Protein 7YZV (pdb70)

Foldseek 3Di:
DDKFWDAAPRPFLFKWFKAFPVQFGQEIWGWADAVPRIKIKFFLCSLVVCVPGWIWTKAQDPVVRGMDIDIDDNPFDWLWDHNDDDLRMTIGDDDVVRSVVRRHDHAYEDAFDAFQKWKWWDAGHNRGMMIFIWTWGDDVPFKIDIDTQDDRSHGGTFTDRVRHGQFGCHGNHITTRVVVGSVSD

Secondary structure (DSSP, 8-state):
--EEE--TT-S-TTEEEEEETTS-EEEEEEEEEETTEEEEEEEHHHHHHTTTS-EEEEEEETTTTEEEEEEPPTTSPEEEE-SSSTT-EEEE---HHHHHHHTPPPBPB----TTEEEEEEEESSTTSEEEEEEEEEE-SSSEEEE-----TT-TTPEEEETTEEEEE-----EEEEHHHHHTT-

B-factor: mean 18.13, std 6.94, range [7.35, 47.24]

Structure (mmCIF, N/CA/C/O backbone):
data_7YZV
#
_entry.id   7YZV
#
_cell.length_a   112.222
_cell.length_b   36.950
_cell.length_c   69.498
_cell.angle_alpha   90.000
_cell.angle_beta   126.291
_cell.angle_gamma   90.000
#
_symmetry.space_group_name_H-M   'C 1 2 1'
#
loop_
_entity.id
_entity.type
_entity.pdbx_description
1 polymer 'RNA-directed RNA polymerase'
2 water water
#
loop_
_atom_site.group_PDB
_atom_site.id
_atom_site.type_symbol
_atom_site.label_atom_id
_atom_site.label_alt_id
_atom_site.label_comp_id
_atom_site.label_asym_id
_atom_site.label_entity_id
_atom_site.label_seq_id
_atom_site.pdbx_PDB_ins_code
_atom_site.Cartn_x
_atom_site.Cartn_y
_atom_site.Cartn_z
_atom_site.occupancy
_atom_site.B_iso_or_equiv
_atom_site.auth_seq_id
_atom_site.auth_comp_id
_atom_site.auth_asym_id
_atom_site.auth_atom_id
_atom_site.pdbx_PDB_model_num
ATOM 1 N N . SER A 1 5 ? -16.20716 -3.48400 -0.32575 1.000 32.87203 5 SER A N 1
ATOM 2 C CA . SER A 1 5 ? -15.27521 -2.70308 0.47905 1.000 29.29437 5 SER A CA 1
ATOM 3 C C . SER A 1 5 ? -14.02540 -2.37945 -0.33216 1.000 26.87101 5 SER A C 1
ATOM 4 O O . SER A 1 5 ? -13.28616 -3.27639 -0.73041 1.000 28.37921 5 SER A O 1
ATOM 7 N N . ILE A 1 6 ? -13.80981 -1.09405 -0.59232 1.000 28.91335 6 ILE A N 1
ATOM 8 C CA . ILE A 1 6 ? -12.64960 -0.63188 -1.34998 1.000 26.78680 6 ILE A CA 1
ATOM 9 C C . ILE A 1 6 ? -11.41769 -0.67803 -0.45353 1.000 25.39547 6 ILE A C 1
ATOM 10 O O . ILE A 1 6 ? -11.43398 -0.14834 0.66483 1.000 26.47230 6 ILE A O 1
ATOM 15 N N . VAL A 1 7 ? -10.34028 -1.28547 -0.95051 1.000 19.94297 7 VAL A N 1
ATOM 16 C CA . VAL A 1 7 ? -9.07851 -1.40397 -0.22312 1.000 20.45361 7 VAL A CA 1
ATOM 17 C C . VAL A 1 7 ? -8.02585 -0.56796 -0.94248 1.000 21.42116 7 VAL A C 1
ATOM 18 O O . VAL A 1 7 ? -7.84434 -0.70152 -2.15957 1.000 19.82068 7 VAL A O 1
ATOM 22 N N . SER A 1 8 ? -7.32183 0.28047 -0.18868 1.000 18.43303 8 SER A N 1
ATOM 23 C CA . SER A 1 8 ? -6.40260 1.26075 -0.75590 1.000 16.64137 8 SER A CA 1
ATOM 24 C C . SER A 1 8 ? -5.06947 1.27161 -0.02017 1.000 16.84813 8 SER A C 1
ATOM 25 O O . SER A 1 8 ? -4.99978 1.04576 1.19147 1.000 16.98416 8 SER A O 1
ATOM 28 N N . SER A 1 9 ? -4.00525 1.56521 -0.76255 1.000 14.09373 9 SER A N 1
ATOM 29 C CA . SER A 1 9 ? -2.71571 1.83922 -0.13436 1.000 14.26218 9 SER A CA 1
ATOM 30 C C . SER A 1 9 ? -2.76199 3.13993 0.65899 1.000 14.87057 9 SER A C 1
ATOM 31 O O . SER A 1 9 ? -3.36451 4.12498 0.23021 1.000 13.59476 9 SER A O 1
ATOM 34 N N . VAL A 1 10 ? -2.09665 3.15338 1.81547 1.000 13.22721 10 VAL A N 1
ATOM 35 C CA . VAL A 1 10 ? -1.95452 4.35906 2.63192 1.000 16.77032 10 VAL A CA 1
ATOM 36 C C . VAL A 1 10 ? -0.47915 4.74418 2.63395 1.000 13.65564 10 VAL A C 1
ATOM 37 O O . VAL A 1 10 ? 0.37311 3.94265 3.02653 1.000 14.69301 10 VAL A O 1
ATOM 41 N N . ALA A 1 11 ? -0.17886 5.96875 2.20910 1.000 15.62770 11 ALA A N 1
ATOM 42 C CA . ALA A 1 11 ? 1.20700 6.38099 2.06213 1.000 14.32373 11 ALA A CA 1
ATOM 43 C C . ALA A 1 11 ? 1.87083 6.47943 3.43318 1.000 15.27887 11 ALA A C 1
ATOM 44 O O . ALA A 1 11 ? 1.20131 6.74681 4.43251 1.000 15.51903 11 ALA A O 1
ATOM 46 N N . PRO A 1 12 ? 3.17776 6.22981 3.51596 1.000 15.74933 12 PRO A N 1
ATOM 47 C CA . PRO A 1 12 ? 3.82438 6.20467 4.83277 1.000 15.20035 12 PRO A CA 1
ATOM 48 C C . PRO A 1 12 ? 3.59790 7.52770 5.54400 1.000 16.89413 12 PRO A C 1
ATOM 49 O O . PRO A 1 12 ? 3.73194 8.60576 4.95727 1.000 17.34345 12 PRO A O 1
ATOM 53 N N . GLY A 1 13 ? 3.22037 7.43333 6.81241 1.000 16.02371 13 GLY A N 1
ATOM 54 C CA . GLY A 1 13 ? 2.95594 8.59971 7.61421 1.000 16.73512 13 GLY A CA 1
ATOM 55 C C . GLY A 1 13 ? 1.61489 9.27133 7.40391 1.000 16.63523 13 GLY A C 1
ATOM 56 O O . GLY A 1 13 ? 1.36226 10.29855 8.04847 1.000 18.33338 13 GLY A O 1
ATOM 57 N N . LYS A 1 14 ? 0.74853 8.75566 6.51855 1.000 14.96850 14 LYS A N 1
ATOM 58 C CA . LYS A 1 14 ? -0.53746 9.39013 6.24604 1.000 16.20383 14 LYS A CA 1
ATOM 59 C C . LYS A 1 14 ? -1.70528 8.66562 6.90633 1.000 14.57242 14 LYS A C 1
ATOM 60 O O . LYS A 1 14 ? -2.85691 9.05973 6.70951 1.000 18.13614 14 LYS A O 1
ATOM 66 N N . GLU A 1 15 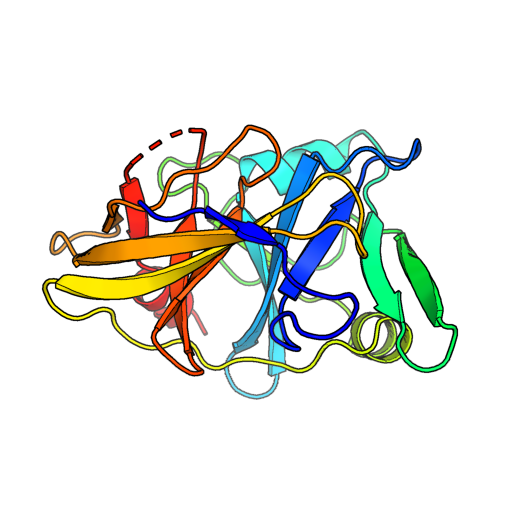? -1.43100 7.61736 7.67892 1.000 12.99107 15 GLU A N 1
ATOM 67 C CA . GLU A 1 15 ? -2.43469 6.97350 8.51473 1.000 12.99819 15 GLU A CA 1
ATOM 68 C C . GLU A 1 15 ? -2.78744 7.89913 9.68927 1.000 13.82748 15 GLU A C 1
ATOM 69 O O . GLU A 1 15 ? -2.10769 8.90258 9.91491 1.000 15.46646 15 GLU A O 1
ATOM 75 N N . PRO A 1 16 ? -3.89385 7.64541 10.39800 1.000 13.23319 16 PRO A N 1
ATOM 76 C CA . PRO A 1 16 ? -4.24828 8.53015 11.51785 1.000 14.39398 16 PRO A CA 1
ATOM 77 C C . PRO A 1 16 ? -3.14714 8.53125 12.57387 1.000 14.15348 16 PRO A C 1
ATOM 78 O O . PRO A 1 16 ? -2.46300 7.53180 12.79224 1.000 12.93561 16 PRO A O 1
ATOM 82 N N . GLY A 1 17 ? -2.94684 9.69419 13.20380 1.000 11.77588 17 GLY A N 1
ATOM 83 C CA . GLY A 1 17 ? -1.87470 9.82908 14.17789 1.000 14.73851 17 GLY A CA 1
ATOM 84 C C . GLY A 1 17 ? -2.01983 8.94691 15.40329 1.000 13.80593 17 GLY A C 1
ATOM 85 O O . GLY A 1 17 ? -1.02145 8.68620 16.08347 1.000 10.60885 17 GLY A O 1
ATOM 86 N N . SER A 1 18 ? -3.23537 8.46786 15.69275 1.000 12.35558 18 SER A N 1
ATOM 87 C CA . SER A 1 18 ? -3.46626 7.58962 16.83932 1.000 11.64878 18 SER A CA 1
ATOM 88 C C . SER A 1 18 ? -3.12847 6.12693 16.56382 1.000 11.05544 18 SER A C 1
ATOM 89 O O . SER A 1 18 ? -2.98958 5.35028 17.51330 1.000 12.06761 18 SER A O 1
ATOM 92 N N . LEU A 1 19 ? -3.03722 5.72760 15.29888 1.000 10.18920 19 LEU A N 1
ATOM 93 C CA . LEU A 1 19 ? -2.88917 4.31732 14.95683 1.000 7.98429 19 LEU A CA 1
ATOM 94 C C . LEU A 1 19 ? -1.48999 3.77443 15.26482 1.000 9.57833 19 LEU A C 1
ATOM 95 O O . LEU A 1 19 ? -0.48097 4.40577 14.94169 1.000 10.96771 19 LEU A O 1
ATOM 100 N N . VAL A 1 20 ? -1.42874 2.54440 15.80482 1.000 9.68779 20 VAL A N 1
ATOM 101 C CA . VAL A 1 20 ? -0.16119 1.83907 15.99669 1.000 9.57721 20 VAL A CA 1
ATOM 102 C C . VAL A 1 20 ? -0.30830 0.39361 15.53906 1.000 10.31844 20 VAL A C 1
ATOM 103 O O . VAL A 1 20 ? -1.39854 -0.18999 15.59817 1.000 12.22572 20 VAL A O 1
ATOM 107 N N . CYS A 1 21 ? 0.79603 -0.17099 15.06215 1.000 9.70248 21 CYS A N 1
ATOM 108 C CA . CYS A 1 21 ? 0.90598 -1.60487 14.82669 1.000 11.97976 21 CYS A CA 1
ATOM 109 C C . CYS A 1 21 ? 1.41997 -2.31192 16.07197 1.000 11.49312 21 CYS A C 1
ATOM 110 O O . CYS A 1 21 ? 2.14005 -1.73247 16.88363 1.000 12.05428 21 CYS A O 1
ATOM 113 N N . ILE A 1 22 ? 1.08600 -3.59265 16.18881 1.000 10.77983 22 IL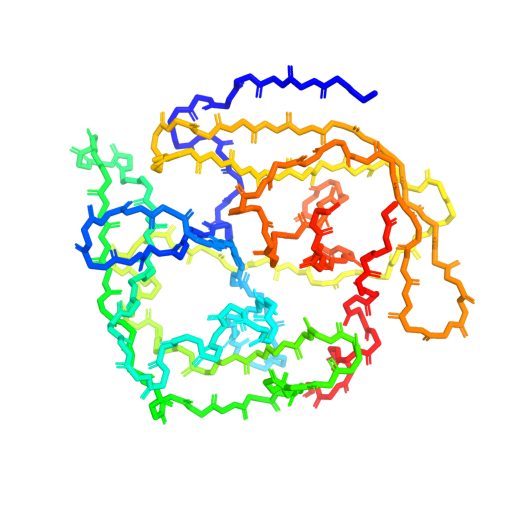E A N 1
ATOM 114 C CA . ILE A 1 22 ? 1.58027 -4.44509 17.26604 1.000 11.17695 22 ILE A CA 1
ATOM 115 C C . ILE A 1 22 ? 2.34581 -5.57955 16.59769 1.000 12.83031 22 ILE A C 1
ATOM 116 O O . ILE A 1 22 ? 1.78275 -6.31111 15.76915 1.000 10.75706 22 ILE A O 1
ATOM 121 N N . GLN A 1 23 ? 3.64744 -5.64388 16.85990 1.000 10.04693 23 GLN A N 1
ATOM 122 C CA . GLN A 1 23 ? 4.55725 -6.54454 16.16468 1.000 11.40739 23 GLN A CA 1
ATOM 123 C C . GLN A 1 23 ? 5.12009 -7.58842 17.11387 1.000 11.68101 23 GLN A C 1
ATOM 124 O O . GLN A 1 23 ? 5.31077 -7.33142 18.30521 1.000 12.49598 23 GLN A O 1
ATOM 130 N N . ALA A 1 24 ? 5.37366 -8.78127 16.56924 1.000 12.44055 24 ALA A N 1
ATOM 131 C CA . ALA A 1 24 ? 6.21857 -9.76109 17.23393 1.000 12.77764 24 ALA A CA 1
ATOM 132 C C . ALA A 1 24 ? 7.68396 -9.35465 17.09821 1.000 16.27486 24 ALA A C 1
ATOM 133 O O . ALA A 1 24 ? 8.02602 -8.38158 16.41916 1.000 15.82457 24 ALA A O 1
ATOM 135 N N . LYS A 1 25 ? 8.55739 -10.07960 17.80011 1.000 14.32290 25 LYS A N 1
ATOM 136 C CA . LYS A 1 25 ? 9.95428 -9.65995 17.83676 1.000 16.60970 25 LYS A CA 1
ATOM 137 C C . LYS A 1 25 ? 10.61283 -9.74168 16.46374 1.000 16.66605 25 LYS A C 1
ATOM 138 O O . LYS A 1 25 ? 11.51145 -8.94919 16.16718 1.000 18.65651 25 LYS A O 1
ATOM 144 N N . ASP A 1 26 ? 10.16417 -10.65182 15.60485 1.000 18.16724 26 ASP A N 1
ATOM 145 C CA . ASP A 1 26 ? 10.71021 -10.74448 14.25648 1.000 18.96730 26 ASP A CA 1
ATOM 146 C C . ASP A 1 26 ? 10.11710 -9.71845 13.30329 1.000 22.14729 26 ASP A C 1
ATOM 147 O O . ASP A 1 26 ? 10.38793 -9.79643 12.10169 1.000 21.61640 26 ASP A O 1
ATOM 152 N N . GLY A 1 27 ? 9.29924 -8.78734 13.80388 1.000 17.99426 27 GLY A N 1
ATOM 153 C CA . GLY A 1 27 ? 8.71819 -7.73224 13.00096 1.000 17.60010 27 GLY A CA 1
ATOM 154 C C . GLY A 1 27 ? 7.36796 -8.04249 12.38839 1.000 16.75241 27 GLY A C 1
ATOM 155 O O . GLY A 1 27 ? 6.75658 -7.14476 11.79377 1.000 16.62569 27 GLY A O 1
ATOM 156 N N . LYS A 1 28 ? 6.87747 -9.27389 12.50912 1.000 15.84865 28 LYS A N 1
ATOM 157 C CA . LYS A 1 28 ? 5.57742 -9.61192 11.94708 1.000 15.77083 28 LYS A CA 1
ATOM 158 C C . LYS A 1 28 ? 4.47978 -8.82845 12.66129 1.000 15.67668 28 LYS A C 1
ATOM 159 O O . LYS A 1 28 ? 4.46502 -8.76154 13.89033 1.000 16.67353 28 LYS A O 1
ATOM 165 N N . VAL A 1 29 ? 3.54887 -8.26086 11.89691 1.000 15.62826 29 VAL A N 1
ATOM 166 C CA . VAL A 1 29 ? 2.45445 -7.47888 12.46592 1.000 12.76848 29 VAL A CA 1
ATOM 167 C C . VAL A 1 29 ? 1.33961 -8.45431 12.82036 1.000 14.84758 29 VAL A C 1
ATOM 168 O O . VAL A 1 29 ? 0.75611 -9.08299 11.93886 1.000 15.40307 29 VAL A O 1
ATOM 172 N N . ILE A 1 30 ? 1.07552 -8.61638 14.11532 1.000 10.22688 30 ILE A N 1
ATOM 173 C CA . ILE A 1 30 ? 0.05512 -9.55405 14.57525 1.000 14.06267 30 ILE A CA 1
ATOM 174 C C . ILE A 1 30 ? -1.21166 -8.86052 15.03856 1.000 14.96816 30 ILE A C 1
ATOM 175 O O . ILE A 1 30 ? -2.18402 -9.54103 15.38301 1.000 16.16908 30 ILE A O 1
ATOM 180 N N . GLY A 1 31 ? -1.23978 -7.53690 15.06160 1.000 12.92309 31 GLY A N 1
ATOM 181 C CA . GLY A 1 31 ? -2.45612 -6.83984 15.43944 1.000 9.92294 31 GLY A CA 1
ATOM 182 C C . GLY A 1 31 ? -2.25461 -5.34967 15.28424 1.000 10.01477 31 GLY A C 1
ATOM 183 O O . GLY A 1 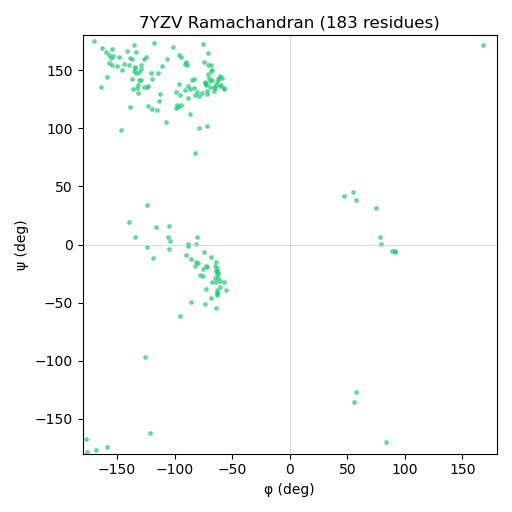31 ? -1.18273 -4.88403 14.87665 1.000 10.27223 31 GLY A O 1
ATOM 184 N N . MET A 1 32 ? -3.30101 -4.60476 15.62948 1.000 11.02156 32 MET A N 1
ATOM 185 C CA . MET A 1 32 ? -3.27498 -3.14611 15.56871 1.000 10.72510 32 MET A CA 1
ATOM 186 C C . MET A 1 32 ? -3.88147 -2.58038 16.84530 1.000 9.67909 32 MET A C 1
ATOM 187 O O . MET A 1 32 ? -4.44756 -3.30730 17.67304 1.000 12.89594 32 MET A O 1
ATOM 192 N N . GLY A 1 33 ? -3.75905 -1.26496 17.00023 1.000 10.02352 33 GLY A N 1
ATOM 193 C CA . GLY A 1 33 ? -4.35033 -0.59916 18.15010 1.000 13.47683 33 GLY A CA 1
ATOM 194 C C . GLY A 1 33 ? -4.33050 0.90175 17.94675 1.000 12.61373 33 GLY A C 1
ATOM 195 O O . GLY A 1 33 ? -3.94054 1.40087 16.88560 1.000 11.90660 33 GLY A O 1
ATOM 196 N N . ALA A 1 34 ? -4.78418 1.62793 18.97123 1.000 10.54268 34 ALA A N 1
ATOM 197 C CA . ALA A 1 34 ? -4.77453 3.09055 18.88517 1.000 8.79675 34 ALA A CA 1
ATOM 198 C C . ALA A 1 34 ? -4.60415 3.70789 20.26281 1.000 9.89430 34 ALA A C 1
ATOM 199 O O . ALA A 1 34 ? -4.95384 3.10589 21.27861 1.000 11.17976 34 ALA A O 1
ATOM 201 N N . ARG A 1 35 ? -4.04253 4.91721 20.28602 1.000 9.23113 35 ARG A N 1
ATOM 202 C CA . ARG A 1 35 ? -4.03258 5.74345 21.49085 1.000 9.16932 35 ARG A CA 1
ATOM 203 C C . ARG A 1 35 ? -5.30928 6.57244 21.52293 1.000 10.71731 35 ARG A C 1
ATOM 204 O O . ARG A 1 35 ? -5.60181 7.27988 20.55387 1.000 11.28943 35 ARG A O 1
ATOM 212 N N . VAL A 1 36 ? -6.06649 6.48912 22.62703 1.000 11.69532 36 VAL A N 1
ATOM 213 C CA . VAL A 1 36 ? -7.28597 7.28504 22.77775 1.000 8.98452 36 VAL A CA 1
ATOM 214 C C . VAL A 1 36 ? -7.29671 8.02800 24.10848 1.000 10.08456 36 VAL A C 1
ATOM 215 O O . VAL A 1 36 ? -6.77415 7.55748 25.12214 1.000 11.57304 36 VAL A O 1
ATOM 219 N N . HIS A 1 37 ? -7.98115 9.17587 24.11386 1.000 13.05321 37 HIS A N 1
ATOM 220 C CA . HIS A 1 37 ? -8.21361 9.89999 25.35395 1.000 12.49480 37 HIS A CA 1
ATOM 221 C C . HIS A 1 37 ? -9.05175 9.05988 26.30289 1.000 13.37872 37 HIS A C 1
ATOM 222 O O . HIS A 1 37 ? -10.00083 8.39630 25.88840 1.000 15.47857 37 HIS A O 1
ATOM 229 N N . CYS A 1 38 ? -8.70319 9.09321 27.59006 1.000 13.45133 38 CYS A N 1
ATOM 230 C CA . CYS A 1 38 ? -9.45340 8.33318 28.58539 1.000 13.78472 38 CYS A CA 1
ATOM 231 C C . CYS A 1 38 ? -9.42418 9.15561 29.86811 1.000 16.77936 38 CYS A C 1
ATOM 232 O O . CYS A 1 38 ? -8.42820 9.14522 30.59134 1.000 17.48028 38 CYS A O 1
ATOM 235 N N . GLY A 1 39 ? -10.50133 9.89478 30.11448 1.000 18.31419 39 GLY A N 1
ATOM 236 C CA . GLY A 1 39 ? -10.50222 10.86685 31.17979 1.000 20.61767 39 GLY A CA 1
ATOM 237 C C . GLY A 1 39 ? -9.36436 11.86097 31.01023 1.000 18.04454 39 GLY A C 1
ATOM 238 O O . GLY A 1 39 ? -9.08893 12.34828 29.91135 1.000 19.51305 39 GLY A O 1
ATOM 239 N N . PRO A 1 40 ? -8.65700 12.15560 32.10509 1.000 20.23742 40 PRO A N 1
ATOM 240 C CA . PRO A 1 40 ? -7.53062 13.09739 32.04072 1.000 22.75103 40 PRO A CA 1
ATOM 241 C C . PRO A 1 40 ? -6.28078 12.53401 31.38855 1.000 20.17936 40 PRO A C 1
ATOM 242 O O . PRO A 1 40 ? -5.30628 13.28301 31.21714 1.000 21.49251 40 PRO A O 1
ATOM 246 N N . ALA A 1 41 ? -6.26193 11.23688 31.06732 1.000 16.33768 41 ALA A N 1
ATOM 247 C CA . ALA A 1 41 ? -5.08883 10.59253 30.49180 1.000 18.24027 41 ALA A CA 1
ATOM 248 C C . ALA A 1 41 ? -5.41124 9.98109 29.13321 1.000 14.72457 41 ALA A C 1
ATOM 249 O O . ALA A 1 41 ? -6.38751 10.37322 28.48703 1.000 15.58187 41 ALA A O 1
ATOM 251 N N . THR A 1 42 ? -4.55959 9.06273 28.67403 1.000 13.46980 42 THR A N 1
ATOM 252 C CA . THR A 1 42 ? -4.78178 8.33698 27.43150 1.000 10.59475 42 THR A CA 1
ATOM 253 C C . THR A 1 42 ? -4.44550 6.86513 27.66198 1.000 12.55054 42 THR A C 1
ATOM 254 O O . THR A 1 42 ? -3.71259 6.51474 28.58952 1.000 12.30970 42 THR A O 1
ATOM 258 N N . VAL A 1 43 ? -4.97019 5.99772 26.79264 1.000 10.32683 43 VAL A N 1
ATOM 259 C CA . VAL A 1 43 ? -4.68757 4.56330 26.87690 1.000 9.33138 43 VAL A CA 1
ATOM 260 C C . VAL A 1 43 ? -4.4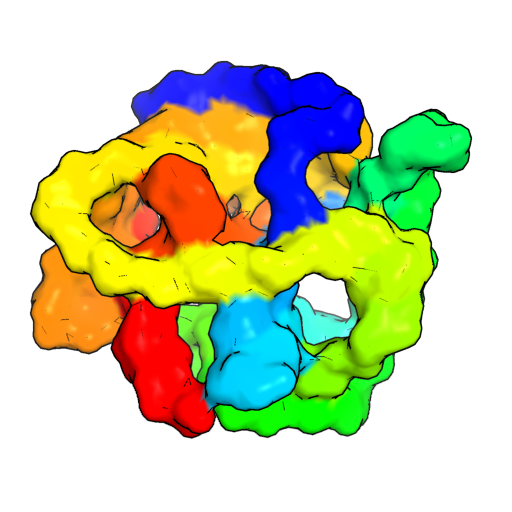9636 3.99356 25.47824 1.000 11.32075 43 VAL A C 1
ATOM 261 O O . VAL A 1 43 ? -4.99792 4.53820 24.49096 1.000 11.33775 43 VAL A O 1
ATOM 265 N N . LEU A 1 44 ? -3.74351 2.89806 25.39950 1.000 11.14932 44 LEU A N 1
ATOM 266 C CA . LEU A 1 44 ? -3.81151 2.02122 24.23570 1.000 11.75940 44 LEU A CA 1
ATOM 267 C C . LEU A 1 44 ? -5.11378 1.23921 24.25853 1.000 9.69782 44 LEU A C 1
ATOM 268 O O . LEU A 1 44 ? -5.49634 0.70449 25.29443 1.000 12.29433 44 LEU A O 1
ATOM 273 N N . VAL A 1 45 ? -5.75967 1.10176 23.10460 1.000 9.52825 45 VAL A N 1
ATOM 274 C CA . VAL A 1 45 ? -6.89083 0.18913 22.97897 1.000 10.62560 45 VAL A CA 1
ATOM 275 C C . VAL A 1 45 ? -6.59147 -0.79103 21.85387 1.000 13.22931 45 VAL A C 1
ATOM 276 O O . VAL A 1 45 ? -6.14199 -0.39220 20.77544 1.000 12.16355 45 VAL A O 1
ATOM 280 N N . THR A 1 46 ? -6.85952 -2.07062 22.09714 1.000 12.60225 46 THR A N 1
ATOM 281 C CA . THR A 1 46 ? -6.58566 -3.11395 21.11134 1.000 12.10654 46 THR A CA 1
ATOM 282 C C . THR A 1 46 ? -7.46393 -4.31658 21.44469 1.000 14.56801 46 THR A C 1
ATOM 283 O O . THR A 1 46 ? -8.35976 -4.23349 22.29498 1.000 12.20932 46 THR A O 1
ATOM 287 N N . ALA A 1 47 ? -7.25446 -5.41442 20.71764 1.000 11.86047 47 ALA A N 1
ATOM 288 C CA . ALA A 1 47 ? -8.00731 -6.63509 20.96662 1.000 13.64824 47 ALA A CA 1
ATOM 289 C C . ALA A 1 47 ? -7.37285 -7.41353 22.10589 1.000 12.99293 47 ALA A C 1
ATOM 290 O O . ALA A 1 47 ? -6.14204 -7.50188 22.20875 1.000 11.93889 47 ALA A O 1
ATOM 292 N N . GLY A 1 48 ? -8.22184 -8.01865 22.93825 1.000 13.32067 48 GLY A N 1
ATOM 293 C CA . GLY A 1 48 ? -7.70697 -8.74943 24.08410 1.000 14.38059 48 GLY A CA 1
ATOM 294 C C . GLY A 1 48 ? -6.84241 -9.93131 23.68543 1.000 15.55654 48 GLY A C 1
ATOM 295 O O . GLY A 1 48 ? -5.79752 -10.17241 24.29309 1.000 18.85491 48 GLY A O 1
ATOM 296 N N . HIS A 1 49 ? -7.22784 -10.65340 22.62317 1.000 15.33680 49 HIS A N 1
ATOM 297 C CA . HIS A 1 49 ? -6.42523 -11.82100 22.25971 1.000 17.76858 49 HIS A CA 1
ATOM 298 C C . HIS A 1 49 ? -5.08792 -11.42801 21.65948 1.000 17.45904 49 HIS A C 1
ATOM 299 O O . HIS A 1 49 ? -4.18075 -12.26203 21.61741 1.000 18.93957 49 HIS A O 1
ATOM 306 N N . VAL A 1 50 ? -4.95844 -10.19189 21.17341 1.000 14.42177 50 VAL A N 1
ATOM 307 C CA . VAL A 1 50 ? -3.66073 -9.70666 20.71400 1.000 14.36254 50 VAL A CA 1
ATOM 308 C C . VAL A 1 50 ? -2.76355 -9.41563 21.90632 1.000 15.09601 50 VAL A C 1
ATOM 309 O O . VAL A 1 50 ? -1.62016 -9.88611 21.98258 1.000 13.92604 50 VAL A O 1
ATOM 313 N N . LEU A 1 51 ? -3.27350 -8.64498 22.86516 1.000 14.30427 51 LEU A N 1
ATOM 314 C CA . LEU A 1 51 ? -2.46127 -8.31799 24.03177 1.000 14.89629 51 LEU A CA 1
ATOM 315 C C . LEU A 1 51 ? -2.10042 -9.57004 24.82188 1.000 16.76469 51 LEU A C 1
ATOM 316 O O . LEU A 1 51 ? -1.04416 -9.61902 25.46119 1.000 13.80266 51 LEU A O 1
ATOM 321 N N . LYS A 1 52 ? -2.94561 -10.60357 24.78059 1.000 15.13342 52 LYS A N 1
ATOM 322 C CA . LYS A 1 52 ? -2.62703 -11.79910 25.55335 1.000 17.47188 52 LYS A CA 1
ATOM 323 C C . LYS A 1 52 ? -1.31321 -12.43137 25.10849 1.000 15.98472 52 LYS A C 1
ATOM 324 O O . LYS A 1 52 ? -0.60320 -13.02382 25.92921 1.000 15.03176 52 LYS A O 1
ATOM 330 N N . LYS A 1 53 ? -0.96407 -12.30819 23.82818 1.000 16.39236 53 LYS A N 1
ATOM 331 C CA . LYS A 1 53 ? 0.27872 -12.89563 23.33449 1.000 15.00160 53 LYS A CA 1
ATOM 332 C C . LYS A 1 53 ? 1.50716 -12.28044 23.98990 1.000 14.95795 53 LYS A C 1
ATOM 333 O O . LYS A 1 53 ? 2.55356 -12.93837 24.08791 1.000 14.52534 53 LYS A O 1
ATOM 339 N N . GLY A 1 54 ? 1.39525 -11.04896 24.46921 1.000 14.84809 54 GLY A N 1
ATOM 340 C CA . GLY A 1 54 ? 2.52671 -10.38667 25.07278 1.000 13.86376 54 GLY A CA 1
ATOM 341 C C . GLY A 1 54 ? 2.77902 -10.77691 26.50141 1.000 14.76357 54 GLY A C 1
ATOM 342 O O . GLY A 1 54 ? 3.69751 -10.23673 27.11490 1.000 12.73504 54 GLY A O 1
ATOM 343 N N . MET A 1 55 ? 1.96321 -11.68304 27.05583 1.000 12.75299 55 MET A N 1
ATOM 344 C CA . MET A 1 55 ? 2.23988 -12.23655 28.37478 1.000 11.76045 55 MET A CA 1
ATOM 345 C C . MET A 1 55 ? 3.36379 -13.26536 28.34522 1.000 14.30739 55 MET A C 1
ATOM 346 O O . MET A 1 55 ? 4.03155 -13.47082 29.36673 1.000 15.81088 55 MET A O 1
ATOM 351 N N . ILE A 1 56 ? 3.57211 -13.92837 27.20780 1.000 13.90770 56 ILE A N 1
ATOM 352 C CA . ILE A 1 56 ? 4.55577 -15.00249 27.11171 1.000 13.83883 56 ILE A CA 1
ATOM 353 C C . ILE A 1 56 ? 5.58811 -14.76436 26.02071 1.000 13.84746 56 ILE A C 1
ATOM 354 O O . ILE A 1 56 ? 6.50512 -15.57276 25.86744 1.000 14.87026 56 ILE A O 1
ATOM 359 N N . ALA A 1 57 ? 5.47778 -13.67808 25.26251 1.000 12.55272 57 ALA A N 1
ATOM 360 C CA . ALA A 1 57 ? 6.43448 -13.34395 24.21782 1.000 13.17447 57 ALA A CA 1
ATOM 361 C C . ALA A 1 57 ? 6.50138 -11.82857 24.13522 1.000 10.66558 57 ALA A C 1
ATOM 362 O O . ALA A 1 57 ? 5.61374 -11.13009 24.61947 1.000 11.55168 57 ALA A O 1
ATOM 364 N N . ASP A 1 58 ? 7.56039 -11.31572 23.53453 1.000 11.07257 58 ASP A N 1
ATOM 365 C CA . ASP A 1 58 ? 7.68530 -9.86790 23.45503 1.000 11.78083 58 ASP A CA 1
ATOM 366 C C . ASP A 1 58 ? 6.87685 -9.30514 22.29074 1.000 12.01565 58 ASP A C 1
ATOM 367 O O . ASP A 1 58 ? 6.98436 -9.77512 21.15211 1.000 15.53767 58 ASP A O 1
ATOM 372 N N . LEU A 1 59 ? 6.04704 -8.30472 22.58745 1.000 9.84928 59 LEU A N 1
ATOM 373 C CA . LEU A 1 59 ? 5.35126 -7.54591 21.56161 1.000 7.79701 59 LEU A CA 1
ATOM 374 C C . LEU A 1 59 ? 5.91334 -6.13227 21.52453 1.000 10.10036 59 LEU A C 1
ATOM 375 O O . LEU A 1 59 ? 6.38726 -5.61291 22.53950 1.000 10.24265 59 LEU A O 1
ATOM 380 N 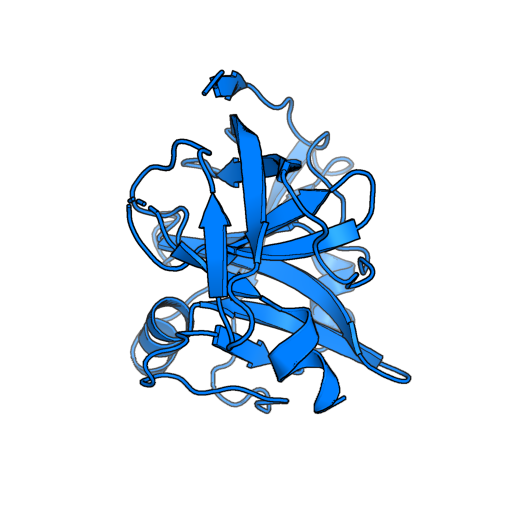N . TYR A 1 60 ? 5.80703 -5.50379 20.36141 1.000 7.91759 60 TYR A N 1
ATOM 381 C CA . TYR A 1 60 ? 6.28969 -4.14336 20.15962 1.000 10.58095 60 TYR A CA 1
ATOM 382 C C . TYR A 1 60 ? 5.19130 -3.25435 19.59444 1.000 9.71743 60 TYR A C 1
ATOM 383 O O . TYR A 1 60 ? 4.48449 -3.63477 18.65228 1.000 12.32189 60 TYR A O 1
ATOM 392 N N . LEU A 1 61 ? 5.07254 -2.04865 20.15162 1.000 8.81601 61 LEU A N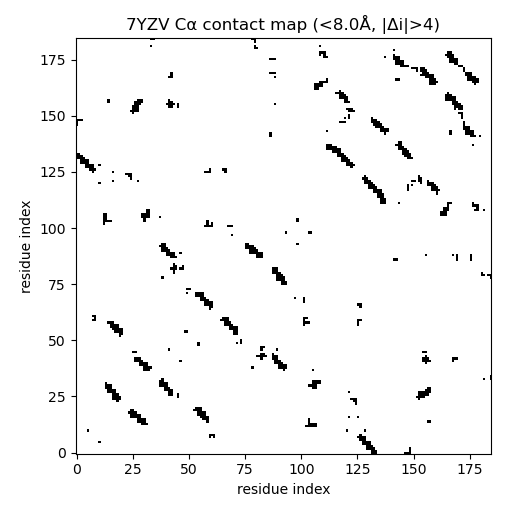 1
ATOM 393 C CA . LEU A 1 61 ? 4.27872 -0.99574 19.52533 1.000 11.50793 61 LEU A CA 1
ATOM 394 C C . LEU A 1 61 ? 5.10715 -0.35293 18.41734 1.000 10.28232 61 LEU A C 1
ATOM 395 O O . LEU A 1 61 ? 6.27530 -0.01586 18.62873 1.000 9.54795 61 LEU A O 1
ATOM 400 N N . ALA A 1 62 ? 4.51929 -0.19665 17.22834 1.000 8.81557 62 ALA A N 1
ATOM 401 C CA . ALA A 1 62 ? 5.28948 0.22450 16.05858 1.000 13.02634 62 ALA A CA 1
ATOM 402 C C . ALA A 1 62 ? 4.53158 1.27158 15.24389 1.000 10.46825 62 ALA A C 1
ATOM 403 O O . ALA A 1 62 ? 3.31293 1.19335 15.09458 1.000 11.41869 62 ALA A O 1
ATOM 405 N N . LYS A 1 63 ? 5.26244 2.25042 14.70573 1.000 11.09462 63 LYS A N 1
ATOM 406 C CA . LYS A 1 63 ? 4.65199 3.26877 13.85828 1.000 11.31648 63 LYS A CA 1
ATOM 407 C C . LYS A 1 63 ? 5.72502 3.90347 12.98498 1.000 11.27511 63 LYS A C 1
ATOM 408 O O . LYS A 1 63 ? 6.86909 4.06882 13.40824 1.000 11.82502 63 LYS A O 1
ATOM 414 N N . TYR A 1 64 ? 5.35275 4.23241 11.75318 1.000 10.63155 64 TYR A N 1
ATOM 415 C CA . TYR A 1 64 ? 6.28954 4.89616 10.86230 1.000 13.94385 64 TYR A CA 1
ATOM 416 C C . TYR A 1 64 ? 6.63860 6.29063 11.38611 1.000 11.68786 64 TYR A C 1
ATOM 417 O O . TYR A 1 64 ? 5.76301 7.04608 11.81874 1.000 13.79074 64 TYR A O 1
ATOM 426 N N . SER A 1 65 ? 7.93046 6.62671 11.34441 1.000 12.90649 65 SER A N 1
ATOM 427 C CA . SER A 1 65 ? 8.42422 7.93869 11.76279 1.000 17.49233 65 SER A CA 1
ATOM 428 C C . SER A 1 65 ? 8.63724 8.81860 10.54179 1.000 16.45413 65 SER A C 1
ATOM 429 O O . SER A 1 65 ? 9.49511 8.51838 9.70534 1.000 19.12195 65 SER A O 1
ATOM 432 N N . VAL A 1 66 ? 7.88937 9.92044 10.46900 1.000 19.08476 66 VAL A N 1
ATOM 433 C CA . VAL A 1 66 ? 8.03637 10.83610 9.34192 1.000 19.75570 66 VAL A CA 1
ATOM 434 C C . VAL A 1 66 ? 9.43725 11.43602 9.32302 1.000 23.45188 66 VAL A C 1
ATOM 435 O O . VAL A 1 66 ? 10.08398 11.51027 8.26990 1.000 22.42637 66 VAL A O 1
ATOM 439 N N . SER A 1 67 ? 9.94513 11.83972 10.49198 1.000 21.92595 67 SER A N 1
ATOM 440 C CA . SER A 1 67 ? 11.23417 12.52640 10.52641 1.000 22.46139 67 SER A CA 1
ATOM 441 C C . SER A 1 67 ? 12.38823 11.56933 10.25045 1.000 22.85610 67 SER A C 1
ATOM 442 O O . SER A 1 67 ? 13.35981 11.94195 9.58032 1.000 25.86788 67 SER A O 1
ATOM 445 N N . SER A 1 68 ? 12.31238 10.33826 10.76540 1.000 21.44433 68 SER A N 1
ATOM 446 C CA . SER A 1 68 ? 13.33885 9.33910 10.49353 1.000 21.54426 68 SER A CA 1
ATOM 447 C C . SER A 1 68 ? 13.15594 8.65276 9.15138 1.000 21.45197 68 SER A C 1
ATOM 448 O O . SER A 1 68 ? 14.09472 8.01191 8.67181 1.000 23.93616 68 SER A O 1
ATOM 451 N N . LYS A 1 69 ? 11.98586 8.78568 8.53386 1.000 20.86617 69 LYS A N 1
ATOM 452 C CA . LYS A 1 69 ? 11.69112 8.13831 7.25780 1.000 21.77627 69 LYS A CA 1
ATOM 453 C C . LYS A 1 69 ? 11.86063 6.61901 7.34112 1.000 22.08086 69 LYS A C 1
ATOM 454 O O . LYS A 1 69 ? 12.33320 5.97538 6.40211 1.000 24.63479 69 LYS A O 1
ATOM 460 N N . GLU A 1 70 ? 11.46146 6.03791 8.47285 1.000 18.40933 70 GLU A N 1
ATOM 461 C CA . GLU A 1 70 ? 11.46135 4.59046 8.63940 1.000 19.08272 70 GLU A CA 1
ATOM 462 C C . GLU A 1 70 ? 10.57845 4.23168 9.82920 1.000 16.03620 70 GLU A C 1
ATOM 463 O O . GLU A 1 70 ? 10.16230 5.09469 10.60712 1.000 16.27228 70 GLU A O 1
ATOM 469 N N . GLY A 1 71 ? 10.29645 2.94091 9.95886 1.000 15.28935 71 GLY A N 1
ATOM 470 C CA . GLY A 1 71 ? 9.55545 2.47335 11.11317 1.000 13.04978 71 GLY A CA 1
ATOM 471 C C . GLY A 1 71 ? 10.36587 2.53062 12.39488 1.000 12.88794 71 GLY A C 1
ATOM 472 O O . GLY A 1 71 ? 11.58145 2.32704 12.41455 1.000 16.01429 71 GLY A O 1
ATOM 473 N N . LYS A 1 72 ? 9.66364 2.79139 13.49211 1.000 12.67526 72 LYS A N 1
ATOM 474 C CA . LYS A 1 72 ? 10.22241 2.72860 14.83618 1.000 11.57026 72 LYS A CA 1
ATOM 475 C C . LYS A 1 72 ? 9.34442 1.81770 15.67268 1.000 11.54826 72 LYS A C 1
ATOM 476 O O . LYS A 1 72 ? 8.17151 1.60341 15.36227 1.000 12.77576 72 LYS A O 1
ATOM 482 N N . ARG A 1 73 ? 9.90237 1.30193 16.76484 1.000 11.06155 73 ARG A N 1
ATOM 483 C CA . ARG A 1 73 ? 9.06961 0.48224 17.63608 1.000 10.05271 73 ARG A CA 1
ATOM 484 C C . ARG A 1 73 ? 9.62922 0.50682 19.04369 1.000 12.03460 73 ARG A C 1
ATOM 485 O O . ARG A 1 73 ? 10.79310 0.85173 19.26832 1.000 12.34630 73 ARG A O 1
ATOM 493 N N . VAL A 1 74 ? 8.76924 0.15661 19.98856 1.000 7.60930 74 VAL A N 1
ATOM 494 C CA . VAL A 1 74 ? 9.12193 0.13313 21.40623 1.000 7.50696 74 VAL A CA 1
ATOM 495 C C . VAL A 1 74 ? 8.56168 -1.14102 22.01753 1.000 10.09823 74 VAL A C 1
ATOM 496 O O . VAL A 1 74 ? 7.38152 -1.45801 21.82105 1.000 8.97054 74 VAL A O 1
ATOM 500 N N . LEU A 1 75 ? 9.39193 -1.83174 22.80371 1.000 10.77483 75 LEU A N 1
ATOM 501 C CA . LEU A 1 75 ? 8.97019 -3.03975 23.50682 1.000 11.33334 75 LEU A CA 1
ATOM 502 C C . LEU A 1 75 ? 7.81331 -2.76886 24.47386 1.000 11.37031 75 LEU A C 1
ATOM 503 O O . LEU A 1 75 ? 7.81553 -1.78968 25.23334 1.000 12.87402 75 LEU A O 1
ATOM 508 N N . MET A 1 76 ? 6.83556 -3.67006 24.46811 1.000 10.74198 76 MET A N 1
ATOM 509 C CA . MET A 1 76 ? 5.70116 -3.58603 25.38175 1.000 9.21544 76 MET A CA 1
ATOM 510 C C . MET A 1 76 ? 6.02824 -4.30732 26.67726 1.000 10.08389 76 MET A C 1
ATOM 511 O O . MET A 1 76 ? 6.60229 -5.40007 26.66386 1.000 15.66216 76 MET A O 1
ATOM 516 N N . ASP A 1 77 ? 5.68134 -3.68241 27.78988 1.000 10.16781 77 ASP A N 1
ATOM 517 C CA . ASP A 1 77 ? 5.78883 -4.28594 29.10688 1.000 8.78818 77 ASP A CA 1
ATOM 518 C C . ASP A 1 77 ? 4.43655 -4.86271 29.49420 1.000 11.65576 77 ASP A C 1
ATOM 519 O O . ASP A 1 77 ? 3.47054 -4.09877 29.62045 1.000 12.15248 77 ASP A O 1
ATOM 524 N N . PRO A 1 78 ? 4.31178 -6.18044 29.70661 1.000 10.17049 78 PRO A N 1
ATOM 525 C CA . PRO A 1 78 ? 3.00154 -6.75856 30.04088 1.000 11.38976 78 PRO A CA 1
ATOM 526 C C . PRO A 1 78 ? 2.47693 -6.36259 31.40176 1.000 10.79137 78 PRO A C 1
ATOM 527 O O . PRO A 1 78 ? 1.30879 -6.67847 31.70847 1.000 12.45199 78 PRO A O 1
ATOM 531 N N . THR A 1 79 ? 3.29725 -5.74512 32.24876 1.000 12.43527 79 THR A N 1
ATOM 532 C CA . THR A 1 79 ? 2.84277 -5.26780 33.54787 1.000 13.10171 79 THR A CA 1
ATOM 533 C C . THR A 1 79 ? 2.27787 -3.85119 33.50760 1.000 12.17279 79 THR A C 1
ATOM 534 O O . THR A 1 79 ? 1.90304 -3.33580 34.56235 1.000 14.05000 79 THR A O 1
ATOM 538 N N . TRP A 1 80 ? 2.24083 -3.20033 32.34129 1.000 12.33754 80 TRP A N 1
ATOM 539 C CA . TRP A 1 80 ? 1.52568 -1.93444 32.23626 1.000 10.54124 80 TRP A CA 1
ATOM 540 C C . TRP A 1 80 ? 0.06581 -2.17733 32.60722 1.000 11.93357 80 TRP A C 1
ATOM 541 O O . TRP A 1 80 ? -0.52198 -3.18264 32.21044 1.000 12.50373 80 TRP A O 1
ATOM 552 N N . LYS A 1 81 ? -0.50273 -1.26151 33.38322 1.000 10.67351 81 LYS A N 1
ATOM 553 C CA . LYS A 1 81 ? -1.79011 -1.51158 34.02227 1.000 11.59859 81 LYS A CA 1
ATOM 554 C C . LYS A 1 81 ? -2.92305 -1.54604 33.00376 1.000 14.62473 81 LYS A C 1
ATOM 555 O O . LYS A 1 81 ? -2.95068 -0.75647 32.05279 1.000 12.96654 81 LYS A O 1
ATOM 561 N N . ILE A 1 82 ? -3.86034 -2.47816 33.21024 1.000 13.34220 82 ILE A N 1
ATOM 562 C CA . ILE A 1 82 ? -5.07487 -2.55059 32.40679 1.000 13.43138 82 ILE A CA 1
ATOM 563 C C . ILE A 1 82 ? -6.04994 -1.50112 32.90919 1.000 12.85208 82 ILE A C 1
ATOM 564 O O . ILE A 1 82 ? -6.35239 -1.44032 34.10733 1.000 16.43160 82 ILE A O 1
ATOM 569 N N . GLU A 1 83 ? -6.55483 -0.67736 31.99434 1.000 13.14187 83 GLU A N 1
ATOM 570 C CA . GLU A 1 83 ? -7.53777 0.33031 32.37330 1.000 12.33255 83 GLU A CA 1
ATOM 571 C C . GLU A 1 83 ? -8.94901 -0.24958 32.36363 1.000 14.83121 83 GLU A C 1
ATOM 572 O O . GLU A 1 83 ? -9.68781 -0.10998 33.34209 1.000 16.06622 83 GLU A O 1
ATOM 578 N N . TYR A 1 84 ? -9.32972 -0.92675 31.28081 1.000 13.44788 84 TYR A N 1
ATOM 579 C CA . TYR A 1 84 ? -10.62916 -1.58891 31.19181 1.000 14.66090 84 TYR A CA 1
ATOM 580 C C . TYR A 1 84 ? -10.54254 -2.74888 30.20122 1.000 17.24473 84 TYR A C 1
ATOM 581 O O . TYR A 1 84 ? -9.56208 -2.90026 29.46664 1.000 13.41313 84 TYR A O 1
ATOM 590 N N . GLY A 1 85 ? -11.56253 -3.58504 30.20504 1.000 16.14070 85 GLY A N 1
ATOM 591 C CA . GLY A 1 85 ? -11.52275 -4.73751 29.33115 1.000 19.99011 85 GLY A CA 1
ATOM 592 C C . GLY A 1 85 ? -10.76331 -5.90407 29.92542 1.000 22.08839 85 GLY A C 1
ATOM 593 O O . GLY A 1 85 ? -10.40803 -5.93966 31.10850 1.000 25.04396 85 GLY A O 1
ATOM 594 N N . SER A 1 86 ? -10.53144 -6.89874 29.07178 1.000 24.29731 86 SER A N 1
ATOM 595 C CA . SER A 1 86 ? -10.01181 -8.17907 29.52704 1.000 27.45217 86 SER A CA 1
ATOM 596 C C . SER A 1 86 ? -9.32408 -8.89390 28.37811 1.000 27.95331 86 SER A C 1
ATOM 597 O O . SER A 1 86 ? -9.61370 -8.64135 27.20501 1.000 25.03127 86 SER A O 1
ATOM 600 N N . LEU A 1 87 ? -8.40709 -9.79151 28.73944 1.000 30.37057 87 LEU A N 1
ATOM 601 C CA . LEU A 1 87 ? -7.61124 -10.52036 27.76198 1.000 29.37872 87 LEU A CA 1
ATOM 602 C C . LEU A 1 87 ? -8.34845 -11.69568 27.13319 1.000 29.70023 87 LEU A C 1
ATOM 603 O O . LEU A 1 87 ? -7.91039 -12.19751 26.09282 1.000 29.47824 87 LEU A O 1
ATOM 608 N N . ASN A 1 88 ? -9.46084 -12.14173 27.71491 1.000 34.81181 88 ASN A N 1
ATOM 609 C CA . ASN A 1 88 ? -10.00998 -13.43623 27.34494 1.000 36.97309 88 ASN A CA 1
ATOM 610 C C . ASN A 1 88 ? -11.51436 -13.45570 27.10390 1.000 40.92288 88 ASN A C 1
ATOM 611 O O . ASN A 1 88 ? -12.06736 -14.53979 26.88710 1.000 43.82344 88 ASN A O 1
ATOM 616 N N . LYS A 1 89 ? -12.18948 -12.31239 27.12024 1.000 36.73454 89 LYS A N 1
ATOM 617 C CA . LYS A 1 89 ? -13.64396 -12.29081 27.11830 1.000 35.05583 89 LYS A CA 1
ATOM 618 C C . LYS A 1 89 ? -14.21333 -11.97600 25.73540 1.000 34.51506 89 LYS A C 1
ATOM 619 O O . LYS A 1 89 ? -13.49524 -11.63181 24.79436 1.000 34.71505 89 LYS A O 1
ATOM 625 N N . GLU A 1 90 ? -15.53529 -12.14037 25.62276 1.000 36.24405 90 GLU A N 1
ATOM 626 C CA . GLU A 1 90 ? -16.18704 -12.22307 24.31644 1.000 35.70585 90 GLU A CA 1
ATOM 627 C C . GLU A 1 90 ? -16.03081 -10.93490 23.51958 1.000 28.76416 90 GLU A C 1
ATOM 628 O O . GLU A 1 90 ? -15.77848 -10.96843 22.30922 1.000 28.57042 90 GLU A O 1
ATOM 634 N N . ALA A 1 91 ? -16.17688 -9.78518 24.18358 1.000 28.75652 91 ALA A N 1
ATOM 635 C CA . ALA A 1 91 ? -16.02151 -8.50867 23.49765 1.000 25.44578 91 ALA A CA 1
ATOM 636 C C . ALA A 1 91 ? -14.60893 -8.31773 22.97248 1.000 20.50830 91 ALA A C 1
ATOM 637 O O . ALA A 1 91 ? -14.40402 -7.49598 22.07058 1.000 19.26501 91 ALA A O 1
ATOM 639 N N . ASP A 1 92 ? -13.63480 -9.01227 23.56114 1.000 20.02780 92 ASP A N 1
ATOM 640 C CA . ASP A 1 92 ? -12.26086 -9.06302 23.05742 1.000 21.14610 92 ASP A CA 1
ATOM 641 C C . ASP A 1 92 ? -11.66351 -7.66780 22.88044 1.000 17.17154 92 ASP A C 1
ATOM 642 O O . ASP A 1 92 ? -11.02987 -7.36816 21.86894 1.000 17.58725 92 ASP A O 1
ATOM 647 N N . VAL A 1 93 ? -11.86934 -6.80793 23.88016 1.000 18.48700 93 VAL A N 1
ATOM 648 C CA . VAL A 1 93 ? -11.28953 -5.46715 23.88796 1.000 11.08340 93 VAL A CA 1
ATOM 649 C C . VAL A 1 93 ? -10.58743 -5.23993 25.21991 1.000 15.53085 93 VAL A C 1
ATOM 650 O O . VAL A 1 93 ? -11.06733 -5.67262 26.27341 1.000 14.71697 93 VAL A O 1
ATOM 654 N N . ILE A 1 94 ? -9.43720 -4.56593 25.16761 1.000 11.88552 94 ILE A N 1
ATOM 655 C CA . ILE A 1 94 ? -8.65089 -4.26501 26.35729 1.000 14.02432 94 ILE A CA 1
ATOM 656 C C . ILE A 1 94 ? -7.98985 -2.90655 26.15529 1.000 12.53989 94 ILE A C 1
ATOM 657 O O . ILE A 1 94 ? -7.72156 -2.49062 25.02483 1.000 12.25684 94 ILE A O 1
ATOM 662 N N . SER A 1 95 ? -7.76745 -2.18959 27.25036 1.000 10.41565 95 SER A N 1
ATOM 663 C CA . SER A 1 95 ? -7.02386 -0.93613 27.17352 1.000 11.94210 95 SER A CA 1
ATOM 664 C C . SER A 1 95 ? -5.93796 -0.92361 28.23500 1.000 12.46958 95 SER A C 1
ATOM 665 O O . SER A 1 95 ? -6.08768 -1.52486 29.30420 1.000 12.22258 95 SER A O 1
ATOM 668 N N . VAL A 1 96 ? -4.82598 -0.25362 27.91376 1.000 9.22847 96 VAL A N 1
ATOM 669 C CA . VAL A 1 96 ? -3.58330 -0.35429 28.67243 1.000 11.53668 96 VAL A CA 1
ATOM 670 C C . VAL A 1 96 ? -3.05585 1.04462 28.94305 1.000 10.32553 96 VAL A C 1
ATOM 671 O O . VAL A 1 96 ? -3.04027 1.89296 28.04532 1.000 10.89157 96 VAL A O 1
ATOM 675 N N . GLN A 1 97 ? -2.58194 1.26670 30.17254 1.000 10.47660 97 GLN A N 1
ATOM 676 C CA . GLN A 1 97 ? -1.95004 2.52882 30.56081 1.000 11.19025 97 GLN A CA 1
ATOM 677 C C . GLN A 1 97 ? -0.48806 2.50210 30.10856 1.000 11.23704 97 GLN A C 1
ATOM 678 O O . GLN A 1 97 ? 0.43811 2.23083 30.87122 1.000 13.23287 97 GLN A O 1
ATOM 684 N N . VAL A 1 98 ? -0.29371 2.75459 28.82072 1.000 8.85196 98 VAL A N 1
ATOM 685 C CA . VAL A 1 98 ? 1.05413 2.88635 28.24026 1.000 8.34481 98 VAL A CA 1
ATOM 686 C C . VAL A 1 98 ? 1.66014 4.21483 28.68519 1.000 12.18134 98 VAL A C 1
ATOM 687 O O . VAL A 1 98 ? 0.95998 5.24106 28.65560 1.000 11.21279 98 VAL A O 1
ATOM 691 N N . PRO A 1 99 ? 2.94055 4.26174 29.07565 1.000 9.48195 99 PRO A N 1
ATOM 692 C CA . PRO A 1 99 ? 3.54871 5.54826 29.45836 1.000 10.37516 99 PRO A CA 1
ATOM 693 C C . PRO A 1 99 ? 3.53890 6.52955 28.29776 1.000 9.74110 99 PRO A C 1
ATOM 694 O O . PRO A 1 99 ? 3.71739 6.15129 27.13536 1.000 10.94661 99 PRO A O 1
ATOM 698 N N . ALA A 1 100 ? 3.31931 7.80861 28.62128 1.000 9.21697 100 ALA A N 1
ATOM 699 C CA . ALA A 1 100 ? 3.37106 8.84055 27.59290 1.000 9.67201 100 ALA A CA 1
ATOM 700 C C . ALA A 1 100 ? 4.71931 8.85092 26.87849 1.000 9.04934 100 ALA A C 1
ATOM 701 O O . ALA A 1 100 ? 4.78041 9.09030 25.66380 1.000 9.95537 100 ALA A O 1
ATOM 703 N N . ALA A 1 101 ? 5.78653 8.49990 27.59040 1.000 10.20272 101 ALA A N 1
ATOM 704 C CA . ALA A 1 101 ? 7.11405 8.43968 26.97418 1.000 7.48309 101 ALA A CA 1
ATOM 705 C C . ALA A 1 101 ? 7.12854 7.53494 25.74942 1.000 9.41461 101 ALA A C 1
ATOM 706 O O . ALA A 1 101 ? 7.78741 7.84549 24.74848 1.000 9.97183 101 ALA A O 1
ATOM 708 N N . VAL A 1 102 ? 6.41075 6.40587 25.81020 1.000 7.34649 102 VAL A N 1
ATOM 709 C CA . VAL A 1 102 ? 6.39619 5.48765 24.68181 1.000 9.27687 102 VAL A CA 1
ATOM 710 C C . VAL A 1 102 ? 5.66939 6.10955 23.50014 1.000 10.38367 102 VAL A C 1
ATOM 711 O O . VAL A 1 102 ? 6.13118 6.04576 22.35410 1.000 9.90668 102 VAL A O 1
ATOM 715 N N . TRP A 1 103 ? 4.50086 6.70822 23.75347 1.000 9.72044 103 TRP A N 1
ATOM 716 C CA . TRP A 1 103 ? 3.78799 7.38017 22.67045 1.000 9.89436 103 TRP A CA 1
ATOM 717 C C . TRP A 1 103 ? 4.61159 8.51810 22.07678 1.000 10.29642 103 TRP A C 1
ATOM 718 O O . TRP A 1 103 ? 4.57752 8.74920 20.85988 1.000 12.76165 103 TRP A O 1
ATOM 729 N N . SER A 1 104 ? 5.35369 9.23519 22.91379 1.000 11.08961 104 SER A N 1
ATOM 730 C CA . SER A 1 104 ? 6.18902 10.31738 22.40051 1.000 11.20124 104 SER A CA 1
ATOM 731 C C . SER A 1 104 ? 7.26226 9.78875 21.45457 1.000 11.26358 104 SER A C 1
ATOM 732 O O . SER A 1 104 ? 7.50151 10.36992 20.38538 1.000 13.66884 104 SER A O 1
ATOM 735 N N . ARG A 1 105 ? 7.88357 8.66166 21.80656 1.000 10.70736 105 ARG A N 1
ATOM 736 C CA . ARG A 1 105 ? 8.97093 8.12448 20.98433 1.000 9.66357 105 ARG A CA 1
ATOM 737 C C . ARG A 1 105 ? 8.46002 7.64584 19.62919 1.000 12.28509 105 ARG A C 1
ATOM 738 O O . ARG A 1 105 ? 9.19130 7.69911 18.63502 1.000 13.06776 105 ARG A O 1
ATOM 746 N N . LEU A 1 106 ? 7.22400 7.15861 19.58753 1.000 10.46195 106 LEU A N 1
ATOM 747 C CA . LEU A 1 106 ? 6.58002 6.67273 18.37357 1.000 11.78382 106 LEU A CA 1
ATOM 748 C C . LEU A 1 106 ? 5.80991 7.74299 17.60794 1.000 11.19976 106 LEU A C 1
ATOM 749 O O . LEU A 1 106 ? 5.38391 7.48401 16.47377 1.000 13.36100 106 LEU A O 1
ATOM 754 N N . GLY A 1 107 ? 5.62506 8.93504 18.16937 1.000 11.93403 107 GLY A N 1
ATOM 755 C CA . GLY A 1 107 ? 4.87750 9.96255 17.46111 1.000 12.39768 107 GLY A CA 1
ATOM 756 C C . GLY A 1 107 ? 3.37206 9.76741 17.42360 1.000 10.84789 107 GLY A C 1
ATOM 757 O O . GLY A 1 107 ? 2.72644 10.15852 16.44128 1.000 13.07499 107 GLY A O 1
ATOM 758 N N . VAL A 1 108 ? 2.79363 9.15252 18.45455 1.000 11.43026 108 VAL A N 1
ATOM 759 C CA . VAL A 1 108 ? 1.38308 8.77268 18.47001 1.000 12.62215 108 VAL A CA 1
ATOM 760 C C . VAL A 1 108 ? 0.59142 9.83207 19.21298 1.000 11.95836 108 VAL A C 1
ATOM 761 O O . VAL A 1 108 ? 0.84100 10.08450 20.39739 1.000 13.71582 108 VAL A O 1
ATOM 765 N N . THR A 1 109 ? -0.35529 10.44661 18.52052 1.000 13.38339 109 THR A N 1
ATOM 766 C CA . THR A 1 109 ? -1.31492 11.37250 19.09571 1.000 15.07149 109 THR A CA 1
ATOM 767 C C . THR A 1 109 ? -2.55821 10.60615 19.54688 1.000 14.79488 109 THR A C 1
ATOM 768 O O . THR A 1 109 ? -2.83464 9.50116 19.07865 1.000 16.57049 109 THR A O 1
ATOM 772 N N . ALA A 1 110 ? -3.29437 11.19083 20.48716 1.000 14.46670 110 ALA A N 1
ATOM 773 C CA . ALA A 1 110 ? -4.49430 10.55194 21.02350 1.000 12.76678 110 ALA A CA 1
ATOM 774 C C . ALA A 1 110 ? -5.74122 10.95513 20.24504 1.000 16.79095 110 ALA A C 1
ATOM 775 O O . ALA A 1 110 ? -5.97431 12.14372 19.99376 1.000 17.30609 110 ALA A O 1
ATOM 777 N N . ALA A 1 111 ? -6.55539 9.96323 19.89540 1.000 12.65761 111 ALA A N 1
ATOM 778 C CA . ALA A 1 111 ? -7.83733 10.15903 19.23576 1.000 13.99169 111 ALA A CA 1
ATOM 779 C C . ALA A 1 111 ? -8.97718 10.16385 20.24949 1.000 14.74547 111 ALA A C 1
ATOM 780 O O . ALA A 1 111 ? -8.83012 9.72319 21.39247 1.000 15.01060 111 ALA A O 1
ATOM 782 N N . ARG A 1 112 ? -10.12229 10.68331 19.81133 1.000 14.54805 112 ARG A N 1
ATOM 783 C CA . ARG A 1 112 ? -11.34338 10.70337 20.60746 1.000 15.36791 112 ARG A CA 1
ATOM 784 C C . ARG A 1 112 ? -12.23991 9.52528 20.25669 1.000 12.55774 112 ARG A C 1
ATOM 785 O O . ARG A 1 112 ? -12.42228 9.18591 19.08021 1.000 14.19371 112 ARG A O 1
ATOM 793 N N . VAL A 1 113 ? -12.82246 8.92140 21.28604 1.000 14.07022 113 VAL A N 1
ATOM 794 C CA . VAL A 1 113 ? -13.82799 7.87955 21.11732 1.000 15.75554 113 VAL A CA 1
ATOM 795 C C . VAL A 1 113 ? -15.19606 8.53096 20.97502 1.000 14.77977 113 VAL A C 1
ATOM 796 O O . VAL A 1 113 ? -15.54639 9.42766 21.74878 1.000 18.18712 113 VAL A O 1
ATOM 800 N N . ARG A 1 114 ? -15.97285 8.07145 19.99415 1.000 14.44176 114 ARG A N 1
ATOM 801 C CA . ARG A 1 114 ? -17.30200 8.61167 19.71289 1.000 16.69441 114 ARG A CA 1
ATOM 802 C C . ARG A 1 114 ? -18.29669 7.47602 19.51290 1.000 14.54993 114 ARG A C 1
ATOM 803 O O . ARG A 1 114 ? -17.92888 6.37363 19.09789 1.000 17.14405 114 ARG A O 1
ATOM 811 N N . LYS A 1 115 ? -19.56870 7.74276 19.82446 1.000 15.34467 115 LYS A N 1
ATOM 812 C CA . LYS A 1 115 ? -20.58079 6.71531 19.63980 1.000 15.76973 115 LYS A CA 1
ATOM 813 C C . LYS A 1 115 ? -20.80189 6.46055 18.14887 1.000 16.07751 115 LYS A C 1
ATOM 814 O O . LYS A 1 115 ? -20.82567 7.40556 17.35521 1.000 19.11791 115 LYS A O 1
ATOM 820 N N . PRO A 1 116 ? -20.88539 5.20112 17.73236 1.000 18.27334 116 PRO A N 1
ATOM 821 C CA . PRO A 1 116 ? -21.29581 4.91160 16.35449 1.000 18.10965 116 PRO A CA 1
ATOM 822 C C . PRO A 1 116 ? -22.74690 5.29987 16.13211 1.000 24.28520 116 PRO A C 1
ATOM 823 O O . PRO A 1 116 ? -23.56336 5.28454 17.05254 1.000 22.80494 116 PRO A O 1
ATOM 827 N N . THR A 1 117 ? -23.05744 5.67461 14.89671 1.000 24.05038 117 THR A N 1
ATOM 828 C CA . THR A 1 117 ? -24.43147 5.90176 14.47306 1.000 25.44582 117 THR A CA 1
ATOM 829 C C . THR A 1 117 ? -24.76883 4.91369 13.36503 1.000 24.17753 117 THR A C 1
ATOM 830 O O . THR A 1 117 ? -23.91842 4.14092 12.92105 1.000 23.52697 117 THR A O 1
ATOM 834 N N . VAL A 1 118 ? -26.03746 4.89354 12.95100 1.000 26.05581 118 VAL A N 1
ATOM 835 C CA . VAL A 1 118 ? -26.46950 3.89245 11.97982 1.000 24.96574 118 VAL A CA 1
ATOM 836 C C . VAL A 1 118 ? -25.76933 4.12095 10.64463 1.000 24.55085 118 VAL A C 1
ATOM 837 O O . VAL A 1 118 ? -25.74203 5.24210 10.12074 1.000 26.30898 118 VAL A O 1
ATOM 841 N N . LYS A 1 119 ? -25.23090 3.04115 10.07505 1.000 25.98279 119 LYS A N 1
ATOM 842 C CA . LYS A 1 119 ? -24.54457 3.05491 8.77689 1.000 23.30246 119 LYS A CA 1
ATOM 843 C C . LYS A 1 119 ? -23.53630 4.20059 8.66576 1.000 25.24363 119 LYS A C 1
ATOM 844 O O . LYS A 1 119 ? -23.43021 4.86510 7.63360 1.000 23.69375 119 LYS A O 1
ATOM 850 N N . VAL A 1 120 ? -22.78460 4.43846 9.73469 1.000 22.71401 120 VAL A N 1
ATOM 851 C CA . VAL A 1 120 ? -21.76855 5.49597 9.67746 1.000 23.20945 120 VAL A CA 1
ATOM 852 C C . VAL A 1 120 ? -20.61648 5.03504 8.78771 1.000 20.65720 120 VAL A C 1
ATOM 853 O O . VAL A 1 120 ? -20.17907 3.87345 8.89714 1.000 20.10274 120 VAL A O 1
ATOM 857 N N . PRO A 1 121 ? -20.15262 5.85776 7.84369 1.000 21.52431 121 PRO A N 1
ATOM 858 C CA . PRO A 1 121 ? -18.97485 5.47517 7.05317 1.000 21.08407 121 PRO A CA 1
ATOM 859 C C . PRO A 1 121 ? -17.75894 5.33024 7.95075 1.000 18.62443 121 PRO A C 1
ATOM 860 O O . PRO A 1 121 ? -17.54446 6.13830 8.85506 1.000 18.44079 121 PRO A O 1
ATOM 864 N N . VAL A 1 122 ? -16.92333 4.33710 7.65315 1.000 18.62183 122 VAL A N 1
ATOM 865 C CA . VAL A 1 122 ? -15.76258 4.03365 8.48385 1.000 19.33420 122 VAL A CA 1
ATOM 866 C C . VAL A 1 122 ? -14.59111 3.59001 7.61332 1.000 18.71974 122 VAL A C 1
ATOM 867 O O . VAL A 1 122 ? -14.76127 3.09440 6.49412 1.000 18.45031 122 VAL A O 1
ATOM 871 N N . LEU A 1 123 ? -13.38932 3.77954 8.15739 1.000 16.56393 123 LEU A N 1
ATOM 872 C CA . LEU A 1 123 ? -12.14129 3.28417 7.58947 1.000 16.58135 123 LEU A CA 1
ATOM 873 C C . LEU A 1 123 ? -11.43633 2.41555 8.62047 1.000 15.48109 123 LEU A C 1
ATOM 874 O O . LEU A 1 123 ? -11.35020 2.78214 9.79576 1.000 15.77901 123 LEU A O 1
ATOM 879 N N . ALA A 1 124 ? -10.90859 1.28230 8.17180 1.000 14.56143 124 ALA A N 1
ATOM 880 C CA . ALA A 1 124 ? -10.09545 0.39994 8.99128 1.000 11.80427 124 ALA A CA 1
ATOM 881 C C . ALA A 1 124 ? -8.72160 0.28347 8.34617 1.000 13.70759 124 ALA A C 1
ATOM 882 O O . ALA A 1 124 ? -8.61554 0.22903 7.11798 1.000 14.71530 124 ALA A O 1
ATOM 884 N N . TYR A 1 125 ? -7.68039 0.23317 9.16914 1.000 12.43012 125 TYR A N 1
ATOM 885 C CA . TYR A 1 125 ? -6.30952 0.20892 8.66980 1.000 12.41453 125 TYR A CA 1
ATOM 886 C C . TYR A 1 125 ? -5.57903 -1.04740 9.12338 1.000 13.32230 125 TYR A C 1
ATOM 887 O O . TYR A 1 125 ? -5.78270 -1.53906 10.23509 1.000 12.92052 125 TYR A O 1
ATOM 896 N N . GLY A 1 126 ? -4.67554 -1.52573 8.27129 1.000 14.74151 126 GLY A N 1
ATOM 897 C CA . GLY A 1 126 ? -3.79253 -2.61899 8.63763 1.000 11.92572 126 GLY A CA 1
ATOM 898 C C . GLY A 1 126 ? -2.72386 -2.77625 7.57850 1.000 14.29156 126 GLY A C 1
ATOM 899 O O . GLY A 1 126 ? -2.75249 -2.11520 6.53644 1.000 16.19947 126 GLY A O 1
ATOM 900 N N . GLY A 1 127 ? -1.78640 -3.67302 7.84458 1.000 15.02433 127 GLY A N 1
ATOM 901 C CA . GLY A 1 127 ? -0.71975 -3.89041 6.88434 1.000 15.76429 127 GLY A CA 1
ATOM 902 C C . GLY A 1 127 ? 0.40372 -4.71730 7.46451 1.000 17.06544 127 GLY A C 1
ATOM 903 O O . GLY A 1 127 ? 0.45296 -5.00754 8.66490 1.000 14.91769 127 GLY A O 1
ATOM 904 N N . GLU A 1 128 ? 1.32535 -5.09228 6.57934 1.000 17.69300 128 GLU A N 1
ATOM 905 C CA . GLU A 1 128 ? 2.42435 -5.98434 6.93951 1.000 16.55848 128 GLU A CA 1
ATOM 906 C C . GLU A 1 128 ? 3.63958 -5.26747 7.52599 1.000 14.88302 128 GLU A C 1
ATOM 907 O O . GLU A 1 128 ? 4.51613 -5.92585 8.10298 1.000 14.18758 128 GLU A O 1
ATOM 913 N N . ALA A 1 129 ? 3.69952 -3.94324 7.42109 1.000 13.09554 129 ALA A N 1
ATOM 914 C CA . ALA A 1 129 ? 4.79285 -3.14763 7.95879 1.000 16.83503 129 ALA A CA 1
ATOM 915 C C . ALA A 1 129 ? 4.26378 -1.73729 8.15610 1.000 12.85381 129 ALA A C 1
ATOM 916 O O . ALA A 1 129 ? 3.22438 -1.36842 7.60665 1.000 13.86556 129 ALA A O 1
ATOM 918 N N . SER A 1 130 ? 4.97918 -0.94600 8.95810 1.000 14.05461 130 SER A N 1
ATOM 919 C CA . SER A 1 130 ? 4.39618 0.33507 9.35539 1.000 14.27082 130 SER A CA 1
ATOM 920 C C . SER A 1 130 ? 4.37821 1.35272 8.22037 1.000 12.23802 130 SER A C 1
ATOM 921 O O . SER A 1 130 ? 3.61539 2.32428 8.29898 1.000 14.33040 130 SER A O 1
ATOM 924 N N . GLY A 1 131 ? 5.17767 1.14662 7.17401 1.000 14.52707 131 GLY A N 1
ATOM 925 C CA . GLY A 1 131 ? 5.09173 1.94433 5.95891 1.000 12.87045 131 GLY A CA 1
ATOM 926 C C . GLY A 1 131 ? 4.43408 1.22271 4.80446 1.000 14.36766 131 GLY A C 1
ATOM 927 O O . GLY A 1 131 ? 4.56084 1.63815 3.64604 1.000 13.74304 131 GLY A O 1
ATOM 928 N N . LEU A 1 132 ? 3.74594 0.12600 5.11163 1.000 13.56373 132 LEU A N 1
ATOM 929 C CA . LEU A 1 132 ? 3.02665 -0.67988 4.12867 1.000 15.44055 132 LEU A CA 1
ATOM 930 C C . LEU A 1 132 ? 1.55681 -0.80685 4.52028 1.000 14.54864 132 LEU A C 1
ATOM 931 O O . LEU A 1 132 ? 0.91997 -1.84966 4.31712 1.000 13.70543 132 LEU A O 1
ATOM 936 N N . LEU A 1 133 ? 1.02072 0.24803 5.11884 1.000 13.68285 133 LEU A N 1
ATOM 937 C CA . LEU A 1 133 ? -0.36204 0.21929 5.55584 1.000 12.39888 133 LEU A CA 1
ATOM 938 C C . LEU A 1 133 ? -1.31251 0.33915 4.37871 1.000 14.15436 133 LEU A C 1
ATOM 939 O O . LEU A 1 133 ? -0.97483 0.83088 3.29411 1.000 12.52956 133 LEU A O 1
ATOM 944 N N . GLN A 1 134 ? -2.52168 -0.15108 4.62456 1.000 13.01452 134 GLN A N 1
ATOM 945 C CA . GLN A 1 134 ? -3.63475 -0.12102 3.70016 1.000 13.44201 134 GLN A CA 1
ATOM 946 C C . GLN A 1 134 ? -4.87259 0.22604 4.50631 1.000 14.50676 134 GLN A C 1
ATOM 947 O O . GLN A 1 134 ? -4.88569 0.10317 5.73481 1.000 15.41568 134 GLN A O 1
ATOM 953 N N . SER A 1 135 ? -5.90358 0.68708 3.81026 1.000 12.76113 135 SER A N 1
ATOM 954 C CA . SER A 1 135 ? -7.17208 1.01922 4.44001 1.000 14.30764 135 SER A CA 1
ATOM 955 C C . SER A 1 135 ? -8.29257 0.32656 3.68532 1.000 18.31840 135 SER A C 1
ATOM 956 O O . SER A 1 135 ? -8.15943 0.03321 2.49341 1.000 18.89192 135 SER A O 1
ATOM 959 N N . SER A 1 136 ? -9.40631 0.07784 4.37826 1.000 17.51040 136 SER A N 1
ATOM 960 C CA . SER A 1 136 ? -10.59013 -0.48793 3.74242 1.000 16.47386 136 SER A CA 1
ATOM 961 C C . SER A 1 136 ? -11.80947 0.31236 4.16918 1.000 19.54214 136 SER A C 1
ATOM 962 O O . SER A 1 136 ? -11.95399 0.64358 5.34981 1.000 16.28811 136 SER A O 1
ATOM 965 N N . GLN A 1 137 ? -12.66036 0.64717 3.20277 1.000 19.58904 137 GLN A N 1
ATOM 966 C CA . GLN A 1 137 ? -13.85837 1.43864 3.44892 1.000 20.57803 137 GLN A CA 1
ATOM 967 C C . GLN A 1 137 ? -15.04893 0.54113 3.75421 1.000 22.37476 137 GLN A C 1
ATOM 968 O O . GLN A 1 137 ? -15.09393 -0.62567 3.34978 1.000 23.74182 137 GLN A O 1
ATOM 974 N N . GLY A 1 138 ? -16.01735 1.10089 4.47133 1.000 20.12430 138 GLY A N 1
ATOM 975 C CA . GLY A 1 138 ? -17.19232 0.34199 4.84561 1.000 22.14355 138 GLY A CA 1
ATOM 976 C C . GLY A 1 138 ? -18.18520 1.20727 5.59093 1.000 20.42309 138 GLY A C 1
ATOM 977 O O . GLY A 1 138 ? -18.08879 2.43611 5.60707 1.000 20.04663 138 GLY A O 1
ATOM 978 N N . PHE A 1 139 ? -19.15667 0.53685 6.19957 1.000 22.95774 139 PHE A N 1
ATOM 979 C CA . PHE A 1 139 ? -20.17473 1.18552 7.01291 1.000 22.55436 139 PHE A CA 1
ATOM 980 C C . PHE A 1 139 ? -20.33659 0.38701 8.29216 1.000 16.53675 139 PHE A C 1
ATOM 981 O O . PHE A 1 139 ? -20.08570 -0.81640 8.31297 1.000 20.81771 139 PHE A O 1
ATOM 989 N N . ALA A 1 140 ? -20.76274 1.06305 9.35962 1.000 20.09420 140 ALA A N 1
ATOM 990 C CA . ALA A 1 140 ? -20.87348 0.45672 10.67986 1.000 20.32629 140 ALA A CA 1
ATOM 991 C C . ALA A 1 140 ? -22.24267 0.74798 11.28821 1.000 19.92144 140 ALA A C 1
ATOM 992 O O . ALA A 1 140 ? -22.76343 1.85792 11.14957 1.000 20.50608 140 ALA A O 1
ATOM 994 N N . THR A 1 141 ? -22.81379 -0.25003 11.98469 1.000 20.77154 141 THR A N 1
ATOM 995 C CA . THR A 1 141 ? -24.10490 -0.10532 12.66344 1.000 22.01990 141 THR A CA 1
ATOM 996 C C . THR A 1 141 ? -24.07891 -0.77961 14.03661 1.000 20.20291 141 THR A C 1
ATOM 997 O O . THR A 1 141 ? -23.83319 -1.98836 14.12211 1.000 21.70587 141 THR A O 1
ATOM 1001 N N . PRO A 1 142 ? -24.27961 -0.03197 15.12606 1.000 19.57032 142 PRO A N 1
ATOM 1002 C CA . PRO A 1 142 ? -24.30429 -0.64348 16.46616 1.000 20.06880 142 PRO A CA 1
ATOM 1003 C C . PRO A 1 142 ? -25.54486 -1.49503 16.71695 1.000 22.19733 142 PRO A C 1
ATOM 1004 O O . PRO A 1 142 ? -26.60621 -1.27638 16.12812 1.000 21.86242 142 PRO A O 1
ATOM 1008 N N . ASP A 1 143 ? -25.40457 -2.47057 17.62315 1.000 20.98042 143 ASP A N 1
ATOM 1009 C CA . ASP A 1 143 ? -26.44652 -3.46937 17.86421 1.000 20.56068 143 ASP A CA 1
ATOM 1010 C C . ASP A 1 143 ? -27.22342 -3.27646 19.16565 1.000 24.28022 143 ASP A C 1
ATOM 1011 O O . ASP A 1 143 ? -28.02571 -4.14588 19.51960 1.000 26.46388 143 ASP A O 1
ATOM 1016 N N . GLY A 1 144 ? -27.00441 -2.18989 19.90149 1.000 23.88869 144 GLY A N 1
ATOM 1017 C CA . GLY A 1 144 ? -27.75658 -2.01249 21.13429 1.000 20.76314 144 GLY A CA 1
ATOM 1018 C C . GLY A 1 144 ? -27.24533 -2.82244 22.30370 1.000 20.12452 144 GLY A C 1
ATOM 1019 O O . GLY A 1 144 ? -27.88417 -2.83659 23.36458 1.000 20.18502 144 GLY A O 1
ATOM 1020 N N . ASN A 1 145 ? -26.10594 -3.49260 22.14384 1.000 21.03934 145 ASN A N 1
ATOM 1021 C CA . ASN A 1 145 ? -25.49678 -4.27446 23.20830 1.000 20.45168 145 ASN A CA 1
ATOM 1022 C C . ASN A 1 145 ? -24.05899 -3.80493 23.40084 1.000 19.70297 145 ASN A C 1
ATOM 1023 O O . ASN A 1 145 ? -23.81379 -2.80988 24.09184 1.000 20.52049 145 ASN A O 1
ATOM 1028 N N . MET A 1 146 ? -23.09561 -4.50260 22.79295 1.000 21.39269 146 MET A N 1
ATOM 1029 C CA . MET A 1 146 ? -21.72008 -4.02798 22.88812 1.000 20.78824 146 MET A CA 1
ATOM 1030 C C . MET A 1 146 ? -20.96072 -4.16293 21.57560 1.000 19.27939 146 MET A C 1
ATOM 1031 O O . MET A 1 146 ? -19.72445 -4.09921 21.58048 1.000 19.04396 146 MET A O 1
ATOM 1036 N N . SER A 1 147 ? -21.65470 -4.29727 20.44980 1.000 19.59223 147 SER A N 1
ATOM 1037 C CA . SER A 1 147 ? -20.98924 -4.59279 19.19373 1.000 21.22134 147 SER A CA 1
ATOM 1038 C C . SER A 1 147 ? -21.49118 -3.68861 18.07957 1.000 20.83385 147 SER A C 1
ATOM 1039 O O . SER A 1 147 ? -22.49912 -2.98135 18.20639 1.000 21.35797 147 SER A O 1
ATOM 1042 N N . VAL A 1 148 ? -20.72531 -3.69837 16.99123 1.000 19.77618 148 VAL A N 1
ATOM 1043 C CA . VAL A 1 148 ? -21.05840 -2.99963 15.76033 1.000 19.96581 148 VAL A CA 1
ATOM 1044 C C . VAL A 1 148 ? -20.87351 -3.97739 14.60753 1.000 21.96975 148 VAL A C 1
ATOM 1045 O O . VAL A 1 148 ? -19.83235 -4.63722 14.51119 1.000 24.10129 148 VAL A O 1
ATOM 1049 N N . ALA A 1 149 ? -21.87410 -4.07691 13.73857 1.000 23.37223 149 ALA A N 1
ATOM 1050 C CA . ALA A 1 149 ? -21.70309 -4.78289 12.47598 1.000 22.67539 149 ALA A CA 1
ATOM 1051 C C . ALA A 1 149 ? -21.09750 -3.83094 11.45588 1.000 21.97331 149 ALA A C 1
ATOM 1052 O O . ALA A 1 149 ? -21.45159 -2.65143 11.41316 1.000 22.59428 149 ALA A O 1
ATOM 1054 N N . HIS A 1 150 ? -20.18768 -4.34316 10.62696 1.000 22.50448 150 HIS A N 1
ATOM 1055 C CA . HIS A 1 150 ? -19.49270 -3.46712 9.69089 1.000 21.88290 150 HIS A CA 1
ATOM 1056 C C . HIS A 1 150 ? -19.04525 -4.24949 8.46484 1.000 24.70981 150 HIS A C 1
ATOM 1057 O O . HIS A 1 150 ? -18.97712 -5.48172 8.47207 1.000 23.64863 150 HIS A O 1
ATOM 1064 N N . SER A 1 151 ? -18.74161 -3.50216 7.40029 1.000 20.98103 151 SER A N 1
ATOM 1065 C CA . SER A 1 151 ? -18.47823 -4.08289 6.08833 1.000 23.00012 151 SER A CA 1
ATOM 1066 C C . SER A 1 151 ? -17.05103 -3.84994 5.58892 1.000 25.31416 151 SER A C 1
ATOM 1067 O O . SER A 1 151 ? -16.78197 -4.03710 4.39689 1.000 25.93892 151 SER A O 1
ATOM 1070 N N . CYS A 1 152 ? -16.13068 -3.43786 6.45858 1.000 24.33304 152 CYS A N 1
ATOM 1071 C CA . CYS A 1 152 ? -14.73531 -3.28035 6.05757 1.000 23.22069 152 CYS A CA 1
ATOM 1072 C C . CYS A 1 152 ? -14.06132 -4.63243 5.84650 1.000 25.67478 152 CYS A C 1
ATOM 1073 O O . CYS A 1 152 ? -14.09714 -5.49417 6.72873 1.000 25.53856 152 CYS A O 1
ATOM 1076 N N . SER A 1 153 ? -13.40543 -4.80791 4.69942 1.000 25.09362 153 SER A N 1
ATOM 1077 C CA . SER A 1 153 ? -12.54566 -5.97284 4.53808 1.000 25.45932 153 SER A CA 1
ATOM 1078 C C . SER A 1 153 ? -11.31029 -5.84336 5.41891 1.000 24.76419 153 SER A C 1
ATOM 1079 O O . SER A 1 153 ? -10.75997 -4.75188 5.59652 1.000 25.27802 153 SER A O 1
ATOM 1082 N N . THR A 1 154 ? -10.87546 -6.97215 5.96790 1.000 22.25490 154 THR A N 1
ATOM 1083 C CA . THR A 1 154 ? -9.69173 -7.04123 6.80571 1.000 22.88525 154 THR A CA 1
ATOM 1084 C C . THR A 1 154 ? -8.96612 -8.33451 6.48390 1.000 26.02433 154 THR A C 1
ATOM 1085 O O . THR A 1 154 ? -9.51175 -9.23635 5.84519 1.000 29.16332 154 THR A O 1
ATOM 1089 N N . ARG A 1 155 ? -7.73182 -8.41465 6.95076 1.000 23.45857 155 ARG A N 1
ATOM 1090 C CA . ARG A 1 155 ? -6.82786 -9.53827 6.78368 1.000 22.92956 155 ARG A CA 1
ATOM 1091 C C . ARG A 1 155 ? -6.36973 -9.96998 8.16443 1.000 24.89529 155 ARG A C 1
ATOM 1092 O O . ARG A 1 155 ? -6.52448 -9.22221 9.13753 1.000 20.92364 155 ARG A O 1
ATOM 1100 N N . PRO A 1 156 ? -5.85832 -11.19040 8.30294 1.000 24.45543 156 PRO A N 1
ATOM 1101 C CA . PRO A 1 156 ? -5.25038 -11.56559 9.57992 1.000 24.70844 156 PRO A CA 1
ATOM 1102 C C . PRO A 1 156 ? -4.10044 -10.62648 9.90209 1.000 22.98465 156 PRO A C 1
ATOM 1103 O O . PRO A 1 156 ? -3.37516 -10.17439 9.01477 1.000 26.51013 156 PRO A O 1
ATOM 1107 N N . GLY A 1 157 ? -3.96524 -10.31078 11.18881 1.000 22.13521 157 GLY A N 1
ATOM 1108 C CA . GLY A 1 157 ? -3.07063 -9.27287 11.64803 1.000 20.46996 157 GLY A CA 1
ATOM 1109 C C . GLY A 1 157 ? -3.68590 -7.89168 11.76142 1.000 19.63822 157 GLY A C 1
ATOM 1110 O O . GLY A 1 157 ? -2.99888 -6.96999 12.23108 1.000 17.05473 157 GLY A O 1
ATOM 1111 N N . TRP A 1 158 ? -4.94525 -7.71380 11.33813 1.000 18.61367 158 TRP A N 1
ATOM 1112 C CA . TRP A 1 158 ? -5.70917 -6.48310 11.55531 1.000 17.56888 158 TRP A CA 1
ATOM 1113 C C . TRP A 1 158 ? -6.47363 -6.48825 12.87125 1.000 15.28350 158 TRP A C 1
ATOM 1114 O O . TRP A 1 158 ? -7.15744 -5.50251 13.16975 1.000 16.18532 158 TRP A O 1
ATOM 1125 N N . ALA A 1 159 ? -6.39195 -7.56923 13.64713 1.000 17.84399 159 ALA A N 1
ATOM 1126 C CA . ALA A 1 159 ? -7.14295 -7.65572 14.89023 1.000 17.07255 159 ALA A CA 1
ATOM 1127 C C . ALA A 1 159 ? -6.78993 -6.48311 15.80003 1.000 14.07959 159 ALA A C 1
ATOM 1128 O O . ALA A 1 159 ? -5.62194 -6.15471 15.98427 1.000 13.36112 159 ALA A O 1
ATOM 1130 N N . GLY A 1 160 ? -7.80969 -5.87038 16.38491 1.000 13.12792 160 GLY A N 1
ATOM 1131 C CA . GLY A 1 160 ? -7.62323 -4.73890 17.26165 1.000 14.71840 160 GLY A CA 1
ATOM 1132 C C . GLY A 1 160 ? -7.61528 -3.38881 16.58510 1.000 13.54069 160 GLY A C 1
ATOM 1133 O O . GLY A 1 160 ? -7.58074 -2.37088 17.28622 1.000 12.43310 160 GLY A O 1
ATOM 1134 N N . THR A 1 161 ? -7.66836 -3.33556 15.25204 1.000 11.01266 161 THR A N 1
ATOM 1135 C CA . THR A 1 161 ? -7.58188 -2.04578 14.58585 1.000 12.13742 161 THR A CA 1
ATOM 1136 C C . THR A 1 161 ? -8.88931 -1.26717 14.74849 1.000 14.09572 161 THR A C 1
ATOM 1137 O O . THR A 1 161 ? -9.97292 -1.85409 14.72842 1.000 14.28211 161 THR A O 1
ATOM 1141 N N . PRO A 1 162 ? -8.81764 0.04215 14.97137 1.000 12.96399 162 PRO A N 1
ATOM 1142 C CA . PRO A 1 162 ? -10.04913 0.83632 15.10927 1.000 11.13344 162 PRO A CA 1
ATOM 1143 C C . PRO A 1 162 ? -10.82676 0.95501 13.80873 1.000 13.20224 162 PRO A C 1
ATOM 1144 O O . PRO A 1 162 ? -10.27926 0.84696 12.70918 1.000 14.15238 162 PRO A O 1
ATOM 1148 N N . LEU A 1 163 ? -12.13261 1.17269 13.94191 1.000 12.42572 163 LEU A N 1
ATOM 1149 C CA . LEU A 1 163 ? -12.90790 1.74458 12.84782 1.000 12.63318 163 LEU A CA 1
ATOM 1150 C C . LEU A 1 163 ? -12.96831 3.25124 13.07012 1.000 14.68710 163 LEU A C 1
ATOM 1151 O O . LEU A 1 163 ? -13.46284 3.70646 14.11121 1.000 14.89037 163 LEU A O 1
ATOM 1156 N N . TYR A 1 164 ? -12.45085 4.02329 12.11191 1.000 13.57707 164 TYR A N 1
ATOM 1157 C CA . TYR A 1 164 ? -12.46043 5.47638 12.21559 1.000 13.27802 164 TYR A CA 1
ATOM 1158 C C . TYR A 1 164 ? -13.66878 6.02903 11.47774 1.000 16.70463 164 TYR A C 1
ATOM 1159 O O . TYR A 1 164 ? -13.89017 5.70025 10.30998 1.000 16.29677 164 TYR A O 1
ATOM 1168 N N . ALA A 1 165 ? -14.43726 6.87414 12.15473 1.000 17.67722 165 ALA A N 1
ATOM 1169 C CA . ALA A 1 165 ? -15.48171 7.68243 11.53240 1.000 19.00965 165 ALA A CA 1
ATOM 1170 C C . ALA A 1 165 ? -14.97143 9.11298 11.52353 1.000 16.02472 165 ALA A C 1
ATOM 1171 O O . ALA A 1 165 ? -14.91999 9.75335 12.57457 1.000 17.28592 165 ALA A O 1
ATOM 1173 N N . GLY A 1 166 ? -14.56498 9.60062 10.35562 1.000 18.48945 166 GLY A N 1
ATOM 1174 C CA . GLY A 1 166 ? -13.87772 10.88153 10.32684 1.000 19.63426 166 GLY A CA 1
ATOM 1175 C C . GLY A 1 166 ? -12.63241 10.84890 11.19891 1.000 19.20453 166 GLY A C 1
ATOM 1176 O O . GLY A 1 166 ? -11.75931 9.98226 11.05627 1.000 19.66289 166 GLY A O 1
ATOM 1177 N N . SER A 1 167 ? -12.54410 11.82713 12.10029 1.000 19.08302 167 SER A N 1
ATOM 1178 C CA . SER A 1 167 ? -11.42762 11.94401 13.03272 1.000 21.33755 167 SER A CA 1
ATOM 1179 C C . SER A 1 167 ? -11.48517 10.93126 14.17364 1.000 21.08839 167 SER A C 1
ATOM 1180 O O . SER A 1 167 ? -10.45408 10.65414 14.79713 1.000 19.17273 167 SER A O 1
ATOM 1183 N N . ASP A 1 168 ? -12.65132 10.37516 14.46389 1.000 17.12759 168 ASP A N 1
ATOM 1184 C CA . ASP A 1 168 ? -12.88692 9.70468 15.73190 1.000 14.06080 168 ASP A CA 1
ATOM 1185 C C . ASP A 1 168 ? -12.92368 8.19493 15.55548 1.000 15.50265 168 ASP A C 1
ATOM 1186 O O . ASP A 1 168 ? -13.14612 7.67931 14.45667 1.000 15.44093 168 ASP A O 1
ATOM 1191 N N . ILE A 1 169 ? -12.71493 7.48573 16.66498 1.000 13.81317 169 ILE A N 1
ATOM 1192 C CA . ILE A 1 169 ? -12.81727 6.02664 16.69833 1.000 13.66684 169 ILE A CA 1
ATOM 1193 C C . ILE A 1 169 ? -14.17975 5.63432 17.26075 1.000 13.28949 169 ILE A C 1
ATOM 1194 O O . ILE A 1 169 ? -14.57277 6.10783 18.33361 1.000 14.55946 169 ILE A O 1
ATOM 1199 N N . VAL A 1 170 ? -14.87380 4.72817 16.57016 1.000 14.05996 170 VAL A N 1
ATOM 1200 C CA . VAL A 1 170 ? -16.19302 4.27733 17.00510 1.000 13.81557 170 VAL A CA 1
ATOM 1201 C C . VAL A 1 170 ? -16.24946 2.78531 17.30750 1.000 17.26754 170 VAL A C 1
ATOM 1202 O O . VAL A 1 170 ? -17.24120 2.33467 17.90921 1.000 17.34999 170 VAL A O 1
ATOM 1206 N N . ALA A 1 171 ? -15.22809 2.00320 16.94234 1.000 14.87515 171 ALA A N 1
ATOM 1207 C CA . ALA A 1 171 ? -15.24515 0.56421 17.18800 1.000 12.92725 171 ALA A CA 1
ATOM 1208 C C . ALA A 1 171 ? -13.82905 0.00540 17.14475 1.000 12.12762 171 ALA A C 1
ATOM 1209 O O . ALA A 1 171 ? -12.89542 0.65516 16.66750 1.000 13.35251 171 ALA A O 1
ATOM 1211 N N . ILE A 1 172 ? -13.69155 -1.22575 17.64457 1.000 11.60101 172 ILE A N 1
ATOM 1212 C CA . ILE A 1 172 ? -12.44062 -1.98420 17.57707 1.000 13.03602 172 ILE A CA 1
ATOM 1213 C C . ILE A 1 172 ? -12.72220 -3.29758 16.86206 1.000 16.38412 172 ILE A C 1
ATOM 1214 O O . ILE A 1 172 ? -13.54760 -4.09689 17.32639 1.000 16.99519 172 ILE A O 1
ATOM 1219 N N . HIS A 1 173 ? -12.05028 -3.51761 15.73255 1.000 14.43253 173 HIS A N 1
ATOM 1220 C CA . HIS A 1 173 ? -12.17672 -4.78280 15.01314 1.000 17.27355 173 HIS A CA 1
ATOM 1221 C C . HIS A 1 173 ? -11.64215 -5.94084 15.85538 1.000 18.87811 173 HIS A C 1
ATOM 1222 O O . HIS A 1 173 ? -10.59378 -5.83233 16.49349 1.000 18.66930 173 HIS A O 1
ATOM 1229 N N . ARG A 1 174 ? -12.36714 -7.06469 15.85937 1.000 19.52861 174 ARG A N 1
ATOM 1230 C CA . ARG A 1 174 ? -12.00593 -8.20158 16.70788 1.000 21.60210 174 ARG A CA 1
ATOM 1231 C C . ARG A 1 174 ? -11.17038 -9.24688 15.97181 1.000 24.44637 174 ARG A C 1
ATOM 1232 O O . ARG A 1 174 ? -10.02764 -9.51706 16.35529 1.000 25.95256 174 ARG A O 1
ATOM 1240 N N . ARG A 1 175 ? -11.71839 -9.84489 14.91748 1.000 22.13458 175 ARG A N 1
ATOM 1241 C CA . ARG A 1 175 ? -11.04635 -10.96381 14.26877 1.000 28.57330 175 ARG A CA 1
ATOM 1242 C C . ARG A 1 175 ? -11.49223 -11.04398 12.81777 1.000 30.67172 175 ARG A C 1
ATOM 1243 O O . ARG A 1 175 ? -12.58404 -10.59642 12.45837 1.000 32.05139 175 ARG A O 1
ATOM 1251 N N . TRP A 1 176 ? -10.62960 -11.62605 11.98973 1.000 31.20037 176 TRP A N 1
ATOM 1252 C CA . TRP A 1 176 ? -10.95816 -11.86409 10.58834 1.000 33.81795 176 TRP A CA 1
ATOM 1253 C C . TRP A 1 176 ? -11.86166 -13.09213 10.45206 1.000 35.92344 176 TRP A C 1
ATOM 1254 O O . TRP A 1 176 ? -12.77853 -13.11776 9.62853 1.000 41.55250 176 TRP A O 1
ATOM 1256 N N . ASN A 1 183 ? -18.52682 -9.23788 9.69404 1.000 40.68700 183 ASN A N 1
ATOM 1257 C CA . ASN A 1 183 ? -17.60719 -8.90879 10.77811 1.000 34.82335 183 ASN A CA 1
ATOM 1258 C C . ASN A 1 183 ? -18.28615 -8.07974 11.86568 1.000 33.20750 183 ASN A C 1
ATOM 1259 O O . ASN A 1 183 ? -19.01376 -7.12366 11.57498 1.000 30.64060 183 ASN A O 1
ATOM 1264 N N . LEU A 1 184 ? -18.04013 -8.44968 13.12124 1.000 34.62592 184 LEU A N 1
ATOM 1265 C CA . LEU A 1 184 ? -18.56861 -7.73502 14.27820 1.000 31.75461 184 LEU A CA 1
ATOM 1266 C C . LEU A 1 184 ? -17.41694 -7.13835 15.07222 1.000 29.83666 184 LEU A C 1
ATOM 1267 O O . LEU A 1 184 ? -16.58976 -7.87610 15.61569 1.000 27.93170 184 LEU A O 1
ATOM 1272 N N . ALA A 1 185 ? -17.37087 -5.81096 15.13573 1.000 22.23339 185 ALA A N 1
ATOM 1273 C CA . ALA A 1 185 ? -16.43249 -5.07474 15.96581 1.000 21.98447 185 ALA A CA 1
ATOM 1274 C C . ALA A 1 185 ? -17.07868 -4.72968 17.30436 1.000 21.68170 185 ALA A C 1
ATOM 1275 O O . ALA A 1 185 ? -18.30187 -4.76717 17.45764 1.000 23.24524 185 ALA A O 1
ATOM 1277 N N . THR A 1 186 ? -16.24622 -4.40600 18.28676 1.000 20.47012 186 THR A N 1
ATOM 1278 C CA . THR A 1 186 ? -16.77935 -3.94437 19.56131 1.000 18.28658 186 THR A CA 1
ATOM 1279 C C . THR A 1 186 ? -17.09466 -2.45645 19.49760 1.000 15.41411 186 THR A C 1
ATOM 1280 O O . THR A 1 186 ? -16.29100 -1.65473 19.01270 1.000 15.58195 186 THR A O 1
ATOM 1284 N N . ASN A 1 187 ? -18.26982 -2.09326 20.00131 1.000 16.20734 187 ASN A N 1
ATOM 1285 C CA . ASN A 1 187 ? -18.66543 -0.69619 20.14861 1.000 13.08241 187 ASN A CA 1
ATOM 1286 C C . ASN A 1 187 ? -17.83499 -0.11330 21.28367 1.000 14.90434 187 ASN A C 1
ATOM 1287 O O . ASN A 1 187 ? -18.10315 -0.35947 22.46142 1.000 14.82715 187 ASN A O 1
ATOM 1292 N N . LEU A 1 188 ? -16.79394 0.64467 20.92637 1.000 14.48181 188 LEU A N 1
ATOM 1293 C CA . LEU A 1 188 ? -15.80299 1.04933 21.91870 1.000 14.08428 188 LEU A CA 1
ATOM 1294 C C . LEU A 1 188 ? -16.40232 1.94443 22.99386 1.000 14.09121 188 LEU A C 1
ATOM 1295 O O . LEU A 1 188 ? -16.00091 1.85718 24.16435 1.000 15.03998 188 LEU A O 1
ATOM 1300 N N . SER A 1 189 ? -17.39792 2.76382 22.63894 1.000 14.99755 189 SER A N 1
ATOM 1301 C CA . SER A 1 189 ? -17.93661 3.71768 23.60288 1.000 14.95095 189 SER A CA 1
ATOM 1302 C C . SER A 1 189 ? -18.55702 3.00443 24.79682 1.000 15.11759 189 SER A C 1
ATOM 1303 O O . SER A 1 189 ? -18.63116 3.57726 25.89347 1.000 15.87040 189 SER A O 1
ATOM 1306 N N . ILE A 1 190 ? -18.99230 1.75327 24.60513 1.000 13.56880 190 ILE A N 1
ATOM 1307 C CA . ILE A 1 190 ? -19.59404 0.98030 25.68760 1.000 13.94145 190 ILE A CA 1
ATOM 1308 C C . ILE A 1 190 ? -18.57898 0.73384 26.79437 1.000 13.16319 190 ILE A C 1
ATOM 1309 O O . ILE A 1 190 ? -18.80469 1.07348 27.96238 1.000 14.34458 190 ILE A O 1
ATOM 1314 N N . PHE A 1 191 ? -17.42638 0.15983 26.43551 1.000 14.18175 191 PHE A N 1
ATOM 1315 C CA . PHE A 1 191 ? -16.40149 -0.12935 27.43046 1.000 16.39715 191 PHE A CA 1
ATOM 1316 C C . PHE A 1 191 ? -15.61296 1.10908 27.81208 1.000 12.97081 191 PHE A C 1
ATOM 1317 O O . PHE A 1 191 ? -15.12248 1.19902 28.94420 1.000 12.87169 191 PHE 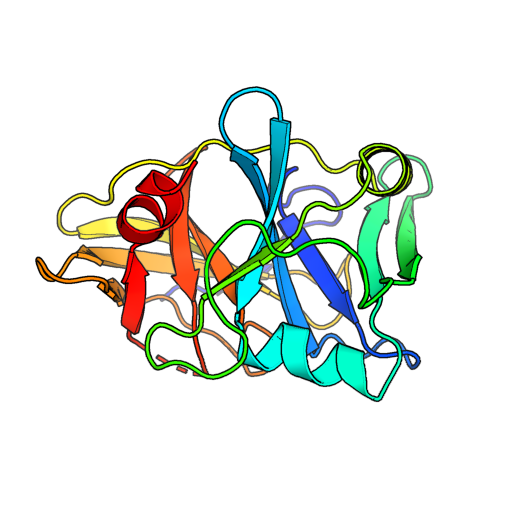A O 1
ATOM 1325 N N . HIS A 1 192 ? -15.54156 2.08849 26.91057 1.000 13.65277 192 HIS A N 1
ATOM 1326 C CA . HIS A 1 192 ? -14.86488 3.34437 27.20211 1.000 16.03052 192 HIS A CA 1
ATOM 1327 C C . HIS A 1 192 ? -15.55399 4.13407 28.30000 1.000 17.09721 192 HIS A C 1
ATOM 1328 O O . HIS A 1 192 ? -14.93990 5.04084 28.87439 1.000 17.78508 192 HIS A O 1
ATOM 1335 N N . ALA A 1 193 ? -16.81942 3.82407 28.59227 1.000 14.14699 193 ALA A N 1
ATOM 1336 C CA . ALA A 1 193 ? -17.51630 4.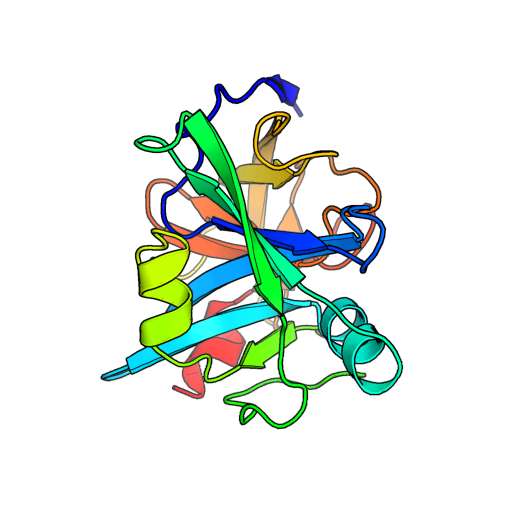45740 29.69997 1.000 14.38472 193 ALA A CA 1
ATOM 1337 C C . ALA A 1 193 ? -16.88776 4.11847 31.04633 1.000 15.23505 193 ALA A C 1
ATOM 1338 O O . ALA A 1 193 ? -17.19686 4.77964 32.04220 1.000 17.59400 193 ALA A O 1
ATOM 1340 N N . ASN A 1 194 ? -16.03445 3.09246 31.10572 1.000 16.13341 194 ASN A N 1
ATOM 1341 C CA . ASN A 1 194 ? -15.25927 2.82098 32.31457 1.000 16.81445 194 ASN A CA 1
ATOM 1342 C C . ASN A 1 194 ? -14.29630 3.95338 32.65702 1.000 17.15713 194 ASN A C 1
ATOM 1343 O O . ASN A 1 194 ? -13.86992 4.05834 33.81420 1.000 19.35825 194 ASN A O 1
ATOM 1348 N N . CYS A 1 195 ? -13.91432 4.77036 31.67830 1.000 18.42714 195 CYS A N 1
ATOM 1349 C CA . CYS A 1 195 ? -13.03520 5.91524 31.92242 1.000 21.19325 195 CYS A CA 1
ATOM 1350 C C . CYS A 1 195 ? -13.67977 6.88587 32.91239 1.000 23.22531 195 CYS A C 1
ATOM 1351 O O . CYS A 1 195 ? -12.96955 7.53814 33.68534 1.000 25.63764 195 CYS A O 1
#

Nearest PDB structures (foldseek):
  7yzv-assembly1_A  TM=1.005E+00  e=1.298E-39  Ryegrass mottle virus
  6ff0-assembly1_A  TM=9.831E-01  e=1.777E-33  Ryegrass mottle virus
  6fez-assembly1_A  TM=9.160E-01  e=1.978E-28  Ryegrass mottle virus
  6fez-assembly2_B  TM=8.896E-01  e=2.207E-28  Ryegrass mottle virus
  6m78-assembly1_A  TM=8.656E-01  e=2.125E-15  Sesbania mosaic virus

InterPro domains:
  IPR000382 Peptidase S39B, luteovirus [PS51868] (120-321)
  IPR001795 RNA-directed RNA polymerase, luteovirus [PF02123] (455-833)
  IPR001795 RNA-directed RNA polymerase, luteovirus [PR00914] (594-613)
  IPR001795 RNA-directed RNA polymerase, luteovirus [PR00914] (617-636)
  IPR001795 RNA-directed RNA polymerase, luteovirus [PR00914] (638-662)
  IPR001795 RNA-directed RNA polymerase, luteovirus [PR00914] (689-709)
  IPR001795 RNA-directed RNA polymerase, luteovirus [PR00914] (732-752)
  IPR001795 RNA-directed RNA polymerase, luteovirus [PR00914] (760-777)
  IPR001795 RNA-directed RNA polymerase, luteovirus [PR00914] (777-789)
  IPR007094 RNA-directed RNA polymerase, catalytic domain [PS50507] (683-797)
  IPR009003 Peptidase S1, PA clan [SSF50494] (134-314)
  IPR043502 DNA/RNA polymerase superfamily [SSF56672] (472-834)

Radius of gyration: 14.63 Å; Cα contacts (8 Å, |Δi|>4): 519; chains: 1; bounding box: 41×28×35 Å

Organism: NCBI:txid119910

Sequence (185 aa):
SIVSSVAPGKEPGSLVCIQAKDGKVIGMGARVHCGPATVLVTAGHVLKKGMIADLYLAKYSVSSKEGKRVLMDPTWKIEYGSLNKEADVISVQVPAAVWSRLGVTAARVRKPTVKVPVLAYGGEASGLLQSSQGFATPDGNMSVAHSCSTRPGWAGTPLYAGSDIVAIHRRWNLATNLSIFHANC

Solvent-accessible surface area: 8611 Å² total; per-residue (Å²): 78,116,70,42,102,20,55,67,25,159,13,32,32,4,2,1,2,0,18,28,134,124,28,135,12,22,0,0,0,0,40,0,54,9,49,150,59,26,3,0,0,0,0,0,50,0,20,113,92,12,115,162,61,70,6,22,0,2,15,38,15,105,99,45,158,106,44,87,80,16,87,12,59,75,115,40,139,65,56,10,34,30,40,116,118,147,9,20,4,2,0,3,70,9,55,65,67,12,1,89,155,5,50,6,85,28,12,142,31,95,159,14,76,107,146,9,87,6,57,0,20,0,12,151,37,10,26,118,8,74,8,0,72,10,112,0,47,38,82,86,98,65,9,0,48,16,64,3,35,14,132,110,11,12,0,0,0,0,0,7,2,75,100,29,0,0,0,0,0,41,93,73,82,90,0,0,13,0,20,77,42,25,87,99,61